Protein AF-U5CVF2-F1 (afdb_monomer_lite)

Sequence (193 aa):
MELLQQETASLFTKIEERRNYFNKVLKDLSTALRERQDSYNSQEHGKELKSVVEKNTEKRGRLEGNCDEIQLPKEKLEEAEANKKCQVLMTKIELAKAELQELTEQKSKLASQNSESKQTLEQLQRKLDAFPPELKAMDISALEEEHKALISDKAGEISYLQSLQERIEQLKGISQSVKCACGEEYKVEIVQK

Structure (mmCIF, N/CA/C/O backbone):
data_AF-U5CVF2-F1
#
_entry.id   AF-U5CVF2-F1
#
loop_
_atom_site.group_PDB
_atom_site.id
_atom_site.type_symbol
_atom_site.label_atom_id
_atom_si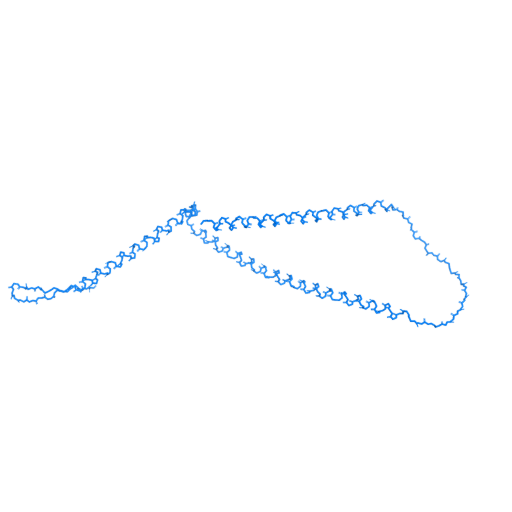te.label_alt_id
_atom_site.label_comp_id
_atom_site.label_asym_id
_atom_site.label_entity_id
_atom_site.label_seq_id
_atom_site.pdbx_PDB_ins_code
_atom_site.Cartn_x
_atom_site.Cartn_y
_atom_site.Cartn_z
_atom_site.occupancy
_atom_site.B_iso_or_equiv
_atom_site.auth_seq_id
_atom_site.auth_comp_id
_atom_site.auth_asym_id
_atom_site.auth_atom_id
_atom_site.pdbx_PDB_model_num
ATOM 1 N N . MET A 1 1 ? -7.065 22.829 1.881 1.00 61.28 1 MET A N 1
ATOM 2 C CA . MET A 1 1 ? -7.598 22.392 0.570 1.00 61.28 1 MET A CA 1
ATOM 3 C C . MET A 1 1 ? -6.852 23.029 -0.602 1.00 61.28 1 MET A C 1
ATOM 5 O O . MET A 1 1 ? -6.573 22.315 -1.553 1.00 61.28 1 MET A O 1
ATOM 9 N N . GLU A 1 2 ? -6.450 24.304 -0.528 1.00 78.88 2 GLU A N 1
ATOM 10 C CA . GLU A 1 2 ? -5.744 25.001 -1.627 1.00 78.88 2 GLU A CA 1
ATOM 11 C C . GLU A 1 2 ? -4.373 24.404 -2.001 1.00 78.88 2 GLU A C 1
ATOM 13 O O . GLU A 1 2 ? -4.084 24.251 -3.183 1.00 78.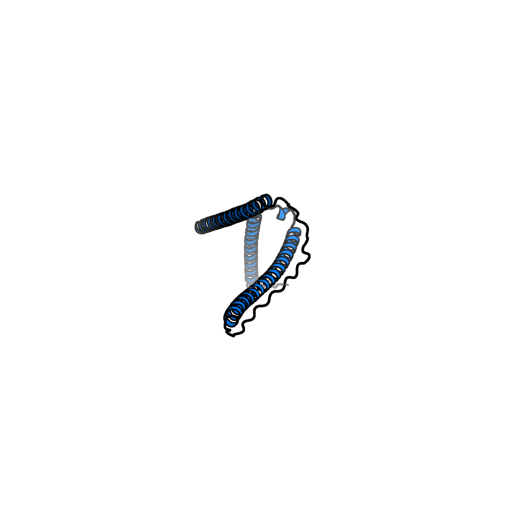88 2 GLU A O 1
ATOM 18 N N . LEU A 1 3 ? -3.554 23.985 -1.025 1.00 76.75 3 LEU A N 1
ATOM 19 C CA . LEU A 1 3 ? -2.227 23.403 -1.303 1.00 76.75 3 LEU A CA 1
ATOM 20 C C . LEU A 1 3 ? -2.301 22.103 -2.121 1.00 76.75 3 LEU A C 1
ATOM 22 O O . LEU A 1 3 ? -1.548 21.927 -3.072 1.00 76.75 3 LEU A O 1
ATOM 26 N N . LEU A 1 4 ? -3.262 21.227 -1.812 1.00 80.12 4 LEU A N 1
ATOM 27 C CA . LEU A 1 4 ? -3.466 19.975 -2.550 1.00 80.12 4 LEU A CA 1
ATOM 28 C C . LEU A 1 4 ? -3.932 20.231 -3.991 1.00 80.12 4 LEU A C 1
ATOM 30 O O . LEU A 1 4 ? -3.505 19.544 -4.918 1.00 80.12 4 LEU A O 1
ATOM 34 N N . GLN A 1 5 ? -4.779 21.243 -4.202 1.00 83.25 5 GLN A N 1
ATOM 35 C CA . GLN A 1 5 ? -5.213 21.644 -5.544 1.00 83.25 5 GLN A CA 1
ATOM 36 C C . GLN A 1 5 ? -4.054 22.239 -6.357 1.00 83.25 5 GLN A C 1
ATOM 38 O O . GLN A 1 5 ? -3.909 21.921 -7.539 1.00 83.25 5 GLN A O 1
ATOM 43 N N . GLN A 1 6 ? -3.191 23.034 -5.720 1.00 87.94 6 GLN A N 1
ATOM 44 C CA . GLN A 1 6 ? -1.999 23.601 -6.351 1.00 87.94 6 GLN A CA 1
ATOM 45 C C . GLN A 1 6 ? -0.976 22.521 -6.739 1.00 87.94 6 GLN A C 1
ATOM 47 O O . GLN A 1 6 ? -0.440 22.550 -7.850 1.00 87.94 6 GLN A O 1
ATOM 52 N N . GLU A 1 7 ? -0.724 21.547 -5.864 1.00 86.38 7 GLU A N 1
ATOM 53 C CA . GLU A 1 7 ? 0.168 20.419 -6.160 1.00 86.38 7 GLU A CA 1
ATOM 54 C C . GLU A 1 7 ? -0.382 19.538 -7.285 1.00 86.38 7 GLU A C 1
ATOM 56 O O . GLU A 1 7 ? 0.365 19.156 -8.187 1.00 86.38 7 GLU A O 1
ATOM 61 N N . THR A 1 8 ? -1.695 19.290 -7.296 1.00 89.50 8 THR A N 1
ATOM 62 C CA . THR A 1 8 ? -2.358 18.528 -8.365 1.00 89.50 8 THR A CA 1
ATOM 63 C C . THR A 1 8 ? -2.216 19.232 -9.715 1.00 89.50 8 THR A C 1
ATOM 65 O O . THR A 1 8 ? -1.815 18.605 -10.696 1.00 89.50 8 THR A O 1
ATOM 68 N N . ALA A 1 9 ? -2.469 20.544 -9.771 1.00 91.50 9 ALA A N 1
ATOM 69 C CA . ALA A 1 9 ? -2.309 21.331 -10.994 1.00 91.50 9 ALA A CA 1
ATOM 70 C C . ALA A 1 9 ? -0.848 21.351 -11.486 1.00 91.50 9 ALA A C 1
ATOM 72 O O . ALA A 1 9 ? -0.593 21.180 -12.676 1.00 91.50 9 ALA A O 1
ATOM 73 N N . SER A 1 10 ? 0.114 21.486 -10.567 1.00 92.50 10 SER A N 1
ATOM 74 C CA . SER A 1 10 ? 1.556 21.453 -10.862 1.00 92.50 10 SER A CA 1
ATOM 75 C C . SER A 1 10 ? 2.033 20.090 -11.380 1.00 92.50 10 SER A C 1
ATOM 77 O O . SER A 1 10 ? 2.901 20.004 -12.252 1.00 92.50 10 SER A O 1
ATOM 79 N N . LEU A 1 11 ? 1.469 18.995 -10.868 1.00 93.81 11 LEU A N 1
ATOM 80 C CA . LEU A 1 11 ? 1.765 17.654 -11.370 1.00 93.81 11 LEU A CA 1
ATOM 81 C C . LEU A 1 11 ? 1.158 17.423 -12.756 1.00 93.81 11 LEU A C 1
ATOM 83 O O . LEU A 1 11 ? 1.823 16.840 -13.615 1.00 93.81 11 LEU A O 1
ATOM 87 N N . PHE A 1 12 ? -0.061 17.909 -12.998 1.00 94.50 12 PHE A N 1
ATOM 88 C CA . PHE A 1 12 ? -0.711 17.806 -14.305 1.00 94.50 12 PHE A CA 1
ATOM 89 C C . PHE A 1 12 ? 0.098 18.494 -15.408 1.00 94.50 12 PHE A C 1
ATOM 91 O O . PHE A 1 12 ? 0.365 17.871 -16.437 1.00 94.50 12 PHE A O 1
ATOM 98 N N . THR A 1 13 ? 0.566 19.723 -15.174 1.00 94.38 13 THR A N 1
ATOM 99 C CA . THR A 1 13 ? 1.386 20.449 -16.157 1.00 94.38 13 THR A CA 1
ATOM 100 C C . THR A 1 13 ? 2.694 19.720 -16.460 1.00 94.38 13 THR A C 1
ATOM 102 O O . THR A 1 13 ? 3.026 19.521 -17.627 1.00 94.38 13 THR A O 1
ATOM 105 N N . LYS A 1 14 ? 3.393 19.204 -15.438 1.00 95.12 14 LYS A N 1
ATOM 106 C CA . LYS A 1 14 ? 4.624 18.411 -15.627 1.00 95.12 14 LYS A CA 1
ATOM 107 C C . LYS A 1 14 ? 4.395 17.131 -16.433 1.00 95.12 14 LYS A C 1
ATOM 109 O O . LYS A 1 14 ? 5.241 16.742 -17.241 1.00 95.12 14 LYS A O 1
ATOM 114 N N . ILE A 1 15 ? 3.270 16.448 -16.214 1.00 93.62 15 ILE A N 1
ATOM 115 C CA . ILE A 1 15 ? 2.913 15.242 -16.976 1.00 93.62 15 ILE A CA 1
ATOM 116 C C . ILE A 1 15 ? 2.644 15.599 -18.442 1.00 93.62 15 ILE A C 1
ATOM 118 O O . ILE A 1 15 ? 3.077 14.875 -19.343 1.00 93.62 15 ILE A O 1
ATOM 122 N N . GLU A 1 16 ? 1.963 16.714 -18.689 1.00 96.06 16 GLU A N 1
ATOM 123 C CA . GLU A 1 16 ? 1.632 17.181 -20.034 1.00 96.06 16 GLU A CA 1
ATOM 124 C C . GLU A 1 16 ? 2.872 17.638 -20.817 1.00 96.06 16 GLU A C 1
ATOM 126 O O . GLU A 1 16 ? 3.074 17.214 -21.957 1.00 96.06 16 GLU A O 1
ATOM 131 N N . GLU A 1 17 ? 3.781 18.379 -20.182 1.00 94.62 17 GLU A N 1
ATOM 132 C CA . GLU A 1 17 ? 5.091 18.733 -20.747 1.00 94.62 17 GLU A CA 1
ATOM 133 C C . GLU A 1 17 ? 5.897 17.488 -21.134 1.00 94.62 17 GLU A C 1
ATOM 135 O O . GLU A 1 17 ? 6.447 17.402 -22.237 1.00 94.62 17 GLU A O 1
ATOM 140 N N . ARG A 1 18 ? 5.917 16.477 -20.258 1.00 95.75 18 ARG A N 1
ATOM 141 C CA . ARG A 1 18 ? 6.639 15.226 -20.508 1.00 95.75 18 ARG A CA 1
ATOM 142 C C . ARG A 1 18 ? 6.024 14.430 -21.662 1.00 95.75 18 ARG A C 1
ATOM 144 O O . ARG A 1 18 ? 6.761 13.883 -22.484 1.00 95.75 18 ARG A O 1
ATOM 151 N N . ARG A 1 19 ? 4.690 14.395 -21.775 1.00 96.25 19 ARG A N 1
ATOM 152 C CA . ARG A 1 19 ? 3.991 13.802 -22.932 1.00 96.25 19 ARG A CA 1
ATOM 153 C C . ARG A 1 19 ? 4.336 14.531 -24.228 1.00 96.25 19 ARG A C 1
ATOM 155 O O . ARG A 1 19 ? 4.631 13.879 -25.228 1.00 96.25 19 ARG A O 1
ATOM 162 N N . ASN A 1 20 ? 4.356 15.860 -24.204 1.00 96.50 20 ASN A N 1
ATOM 163 C CA . ASN A 1 20 ? 4.707 16.671 -25.369 1.00 96.50 20 ASN A CA 1
ATOM 164 C C . ASN A 1 20 ? 6.156 16.438 -25.813 1.00 96.50 20 ASN A C 1
ATOM 166 O O . ASN A 1 20 ? 6.410 16.285 -27.009 1.00 96.50 20 ASN A O 1
ATOM 170 N N . TYR A 1 21 ? 7.086 16.321 -24.863 1.00 97.31 21 TYR A N 1
ATOM 171 C CA . TYR A 1 21 ? 8.475 15.962 -25.144 1.00 97.31 21 TYR A CA 1
ATOM 172 C C . TYR A 1 21 ? 8.588 14.597 -25.836 1.00 97.31 21 TYR A C 1
ATOM 174 O O . TYR A 1 21 ? 9.187 14.503 -26.907 1.00 97.31 21 TYR A O 1
ATOM 182 N N . PHE A 1 22 ? 7.965 13.548 -25.289 1.00 94.69 22 PHE A N 1
ATOM 183 C CA . PHE A 1 22 ? 8.023 12.215 -25.900 1.00 94.69 22 PHE A CA 1
ATOM 184 C C . PHE A 1 22 ? 7.354 12.164 -27.276 1.00 94.69 22 PHE A C 1
ATOM 186 O O . PHE A 1 22 ? 7.886 11.534 -28.188 1.00 94.69 22 PHE A O 1
ATOM 193 N N . ASN A 1 23 ? 6.237 12.871 -27.459 1.00 96.12 23 ASN A N 1
ATOM 194 C CA . ASN A 1 23 ? 5.587 12.992 -28.763 1.00 96.12 23 ASN A CA 1
ATOM 195 C C . ASN A 1 23 ? 6.487 13.679 -29.796 1.00 96.12 23 ASN A C 1
ATOM 197 O O . ASN A 1 23 ? 6.499 13.273 -30.959 1.00 96.12 23 ASN A O 1
ATOM 201 N N . LYS A 1 24 ? 7.250 14.700 -29.389 1.00 97.25 24 LYS A N 1
ATOM 202 C CA . LYS A 1 24 ? 8.237 15.345 -30.260 1.00 97.25 24 LYS A CA 1
ATOM 203 C C . LYS A 1 24 ? 9.350 14.369 -30.644 1.00 97.25 24 LYS A C 1
ATOM 205 O O . LYS A 1 24 ? 9.594 14.186 -31.829 1.00 97.25 24 LYS A O 1
ATOM 210 N N . VAL A 1 25 ? 9.939 13.678 -29.667 1.00 96.56 25 VAL A N 1
ATOM 211 C CA . VAL A 1 25 ? 10.993 12.676 -29.912 1.00 96.56 25 VAL A CA 1
ATOM 212 C C . VAL A 1 25 ? 10.511 11.570 -30.856 1.00 96.56 25 VAL A C 1
ATOM 214 O O . VAL A 1 25 ? 11.231 11.186 -31.773 1.00 96.56 25 VAL A O 1
ATOM 217 N N . LEU A 1 26 ? 9.276 11.087 -30.685 1.00 96.75 26 LEU A N 1
ATOM 218 C CA . LEU A 1 26 ? 8.674 10.097 -31.582 1.00 96.75 26 LEU A CA 1
ATOM 219 C C . LEU A 1 26 ? 8.530 10.613 -33.016 1.00 96.75 26 LEU A C 1
ATOM 221 O O . LEU A 1 26 ? 8.815 9.872 -33.960 1.00 96.75 26 LEU A O 1
ATOM 225 N N . LYS A 1 27 ? 8.094 11.867 -33.189 1.00 96.12 27 LYS A N 1
ATOM 226 C CA . LYS A 1 27 ? 7.993 12.495 -34.513 1.00 96.12 27 LYS A CA 1
ATOM 227 C C . LYS A 1 27 ? 9.368 12.632 -35.163 1.00 96.12 27 LYS A C 1
ATOM 229 O O . LYS A 1 27 ? 9.514 12.182 -36.294 1.00 96.12 27 LYS A O 1
ATOM 234 N N . ASP A 1 28 ? 10.355 13.149 -34.433 1.00 95.81 28 ASP A N 1
ATOM 235 C CA . ASP A 1 28 ? 11.721 13.365 -34.929 1.00 95.81 28 ASP A CA 1
ATOM 236 C C . ASP A 1 28 ? 12.397 12.036 -35.323 1.00 95.81 28 ASP A C 1
ATOM 238 O O . ASP A 1 28 ? 13.052 11.930 -36.361 1.00 95.81 28 ASP A O 1
ATOM 242 N N . LEU A 1 29 ? 12.190 10.977 -34.533 1.00 96.19 29 LEU A N 1
ATOM 243 C CA . LEU A 1 29 ? 12.691 9.640 -34.860 1.00 96.19 29 LEU A CA 1
ATOM 244 C C . LEU A 1 29 ? 12.005 9.073 -36.111 1.00 96.19 29 LEU A C 1
ATOM 246 O O . LEU A 1 29 ? 12.656 8.478 -36.969 1.00 96.19 29 LEU A O 1
ATOM 250 N N . SER A 1 30 ? 10.691 9.272 -36.228 1.00 95.00 30 SER A N 1
ATOM 251 C CA . SER A 1 30 ? 9.913 8.798 -37.376 1.00 95.00 30 SER A CA 1
ATOM 252 C C . SER A 1 30 ? 10.314 9.504 -38.673 1.00 95.00 30 SER A C 1
ATOM 254 O O . SER A 1 30 ? 10.371 8.858 -39.721 1.00 95.00 30 SER A O 1
ATOM 256 N N . THR A 1 31 ? 10.614 10.806 -38.624 1.00 94.88 31 THR A N 1
ATOM 257 C CA . THR A 1 31 ? 11.116 11.551 -39.789 1.00 94.88 31 THR A CA 1
ATOM 258 C C . THR A 1 31 ? 12.520 11.098 -40.170 1.00 94.88 31 THR A C 1
ATOM 260 O O . THR A 1 31 ? 12.741 10.781 -41.335 1.00 94.88 31 THR A O 1
ATOM 263 N N . ALA A 1 32 ? 13.427 10.941 -39.199 1.00 95.00 32 ALA A N 1
ATOM 264 C CA . ALA A 1 32 ? 14.788 10.463 -39.459 1.00 95.00 32 ALA A CA 1
ATOM 265 C C . ALA A 1 32 ? 14.811 9.053 -40.083 1.00 95.00 32 ALA A C 1
ATOM 267 O O . ALA A 1 32 ? 15.608 8.768 -40.979 1.00 95.00 32 ALA A O 1
ATOM 268 N N . LEU A 1 33 ? 13.915 8.161 -39.645 1.00 92.81 33 LEU A N 1
ATOM 269 C CA . LEU A 1 33 ? 13.774 6.829 -40.239 1.00 92.81 33 LEU A CA 1
ATOM 270 C C . LEU A 1 33 ? 13.249 6.888 -41.676 1.00 92.81 33 LEU A C 1
ATOM 272 O O . LEU A 1 33 ? 13.753 6.160 -42.530 1.00 92.81 33 LEU A O 1
ATOM 276 N N . ARG A 1 34 ? 12.280 7.767 -41.953 1.00 93.56 34 ARG A N 1
ATOM 277 C CA . ARG A 1 34 ? 11.744 7.963 -43.305 1.00 93.56 34 ARG A CA 1
ATOM 278 C C . ARG A 1 34 ? 12.807 8.499 -44.260 1.00 93.56 34 ARG A C 1
ATOM 280 O O . ARG A 1 34 ? 13.002 7.920 -45.318 1.00 93.56 34 ARG A O 1
ATOM 287 N N . GLU A 1 35 ? 13.568 9.511 -43.850 1.00 91.62 35 GLU A N 1
ATOM 288 C CA . GLU A 1 35 ? 14.678 10.063 -44.642 1.00 91.62 35 GLU A CA 1
ATOM 289 C C . GLU A 1 35 ? 15.758 9.010 -44.941 1.00 91.62 35 GLU A C 1
ATOM 291 O O . GLU A 1 35 ? 16.304 8.939 -46.048 1.00 91.62 35 GLU A O 1
ATOM 296 N N . ARG A 1 36 ? 16.047 8.131 -43.973 1.00 87.25 36 ARG A N 1
ATOM 297 C CA . ARG A 1 36 ? 16.972 7.009 -44.177 1.00 87.25 36 ARG A CA 1
ATOM 298 C C . ARG A 1 36 ? 16.425 5.975 -45.166 1.00 87.25 36 ARG A C 1
ATOM 300 O O .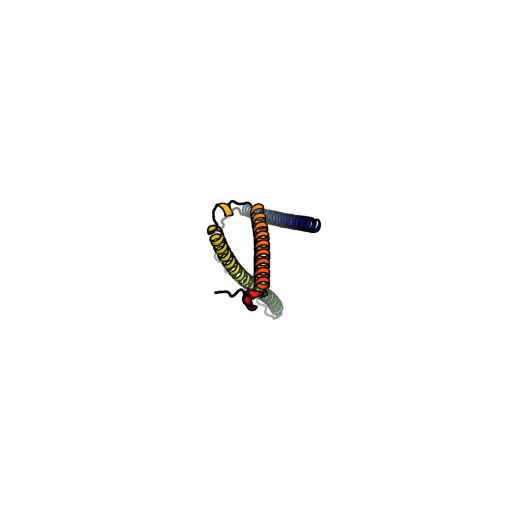 ARG A 1 36 ? 17.190 5.404 -45.937 1.00 87.25 36 ARG A O 1
ATOM 307 N N . GLN A 1 37 ? 15.118 5.734 -45.152 1.00 89.12 37 GLN A N 1
ATOM 308 C CA . GLN A 1 37 ? 14.469 4.822 -46.089 1.00 89.12 37 GLN A CA 1
ATOM 309 C C . GLN A 1 37 ? 14.410 5.416 -47.505 1.00 89.12 37 GLN A C 1
ATOM 311 O O . GLN A 1 37 ? 14.721 4.723 -48.471 1.00 89.12 37 GLN A O 1
ATOM 316 N N . ASP A 1 38 ? 14.104 6.705 -47.630 1.00 86.56 38 ASP A N 1
ATOM 317 C CA . ASP A 1 38 ? 14.038 7.407 -48.914 1.00 86.56 38 ASP A CA 1
ATOM 318 C C . ASP A 1 38 ? 15.422 7.535 -49.569 1.00 86.56 38 ASP A C 1
ATOM 320 O O . ASP A 1 38 ? 15.558 7.353 -50.783 1.00 86.56 38 ASP A O 1
ATOM 324 N N . SER A 1 39 ? 16.475 7.768 -48.775 1.00 82.25 39 SER A N 1
ATOM 325 C CA . SER A 1 39 ? 17.860 7.755 -49.271 1.00 82.25 39 SER A CA 1
ATOM 326 C C . SER A 1 39 ? 18.305 6.367 -49.745 1.00 82.25 39 SER A C 1
ATOM 328 O O . SER A 1 39 ? 18.957 6.268 -50.784 1.00 82.25 39 SER A O 1
ATOM 330 N N . TYR A 1 40 ? 17.900 5.294 -49.057 1.00 79.44 40 TYR A N 1
ATOM 331 C CA . TYR A 1 40 ? 18.162 3.919 -49.494 1.00 79.44 40 TYR A CA 1
ATOM 332 C C . TYR A 1 40 ? 17.431 3.579 -50.805 1.00 79.44 40 TYR A C 1
ATOM 334 O O . TYR A 1 40 ? 18.045 3.090 -51.752 1.00 79.44 40 TYR A O 1
ATOM 342 N N . ASN A 1 41 ? 16.146 3.926 -50.910 1.00 79.75 41 ASN A N 1
ATOM 3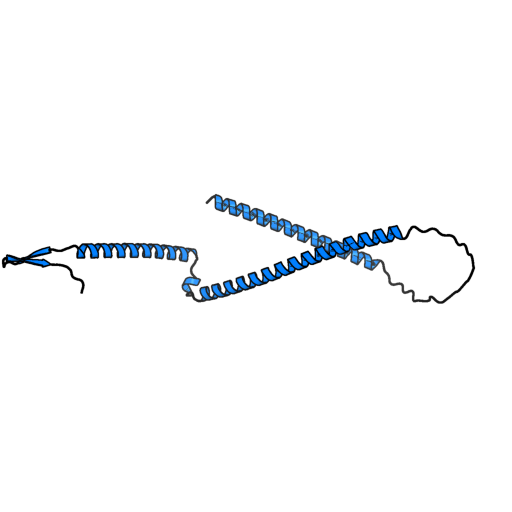43 C CA . ASN A 1 41 ? 15.348 3.697 -52.119 1.00 79.75 41 ASN A CA 1
ATOM 344 C C . ASN A 1 41 ? 15.866 4.502 -53.326 1.00 79.75 41 ASN A C 1
ATOM 346 O O . ASN A 1 41 ? 15.845 4.024 -54.459 1.00 79.75 41 ASN A O 1
ATOM 350 N N . SER A 1 42 ? 16.393 5.708 -53.091 1.00 74.56 42 SER A N 1
ATOM 351 C CA . SER A 1 42 ? 17.015 6.532 -54.137 1.00 74.56 42 SER A CA 1
ATOM 352 C C . SER A 1 42 ? 18.349 5.954 -54.636 1.00 74.56 42 SER A C 1
ATOM 354 O O . SER A 1 42 ? 18.753 6.219 -55.767 1.00 74.56 42 SER A O 1
ATOM 356 N N . GLN A 1 43 ? 19.030 5.142 -53.819 1.00 60.84 43 GLN A N 1
ATOM 357 C CA . GLN A 1 43 ? 20.293 4.483 -54.165 1.00 60.84 43 GLN A CA 1
ATOM 358 C C . GLN A 1 43 ? 20.089 3.211 -55.015 1.00 60.84 43 GLN A C 1
ATOM 360 O O . GLN A 1 43 ? 20.947 2.885 -55.840 1.00 60.84 43 GLN A O 1
ATOM 365 N N . GLU A 1 44 ? 18.949 2.528 -54.872 1.00 53.28 44 GLU A N 1
ATOM 366 C CA . GLU A 1 44 ? 18.586 1.323 -55.642 1.00 53.28 44 GLU A CA 1
ATOM 367 C C . GLU A 1 44 ? 18.224 1.632 -57.111 1.00 53.28 44 GLU A C 1
ATOM 369 O O . GLU A 1 44 ? 18.463 0.808 -57.991 1.00 53.28 44 GLU A O 1
ATOM 374 N N . HIS A 1 45 ? 17.756 2.845 -57.433 1.00 46.25 45 HIS A N 1
ATOM 375 C CA . HIS A 1 45 ? 17.464 3.247 -58.821 1.00 46.25 45 HIS A CA 1
ATOM 376 C C . HIS A 1 45 ? 18.696 3.681 -59.644 1.00 46.25 45 HIS A C 1
ATOM 378 O O . HIS A 1 45 ? 18.567 3.978 -60.830 1.00 46.25 45 HIS A O 1
ATOM 384 N N . GLY A 1 46 ? 19.898 3.692 -59.052 1.00 50.12 46 GLY A N 1
ATOM 385 C CA . GLY A 1 46 ? 21.148 4.070 -59.727 1.00 50.12 46 GLY A CA 1
ATOM 386 C C . GLY A 1 46 ? 22.025 2.907 -60.204 1.00 50.12 46 GLY A C 1
ATOM 387 O O . GLY A 1 46 ? 23.083 3.148 -60.785 1.00 50.12 46 GLY A O 1
ATOM 388 N N . LYS A 1 47 ? 21.643 1.649 -59.952 1.00 49.66 47 LYS A N 1
ATOM 389 C CA . LYS A 1 47 ? 22.434 0.475 -60.357 1.00 49.66 47 LYS A CA 1
ATOM 390 C C . LYS A 1 47 ? 21.603 -0.482 -61.192 1.00 49.66 47 LYS A C 1
ATOM 392 O O . LYS A 1 47 ? 21.241 -1.573 -60.767 1.00 49.66 47 LYS A O 1
ATOM 397 N N . GLU A 1 48 ? 21.364 -0.065 -62.428 1.00 39.41 48 GLU A N 1
ATOM 398 C CA . GLU A 1 48 ? 21.029 -0.998 -63.490 1.00 39.41 48 GLU A CA 1
ATOM 399 C C . GLU A 1 48 ? 22.209 -1.963 -63.695 1.00 39.41 48 GLU A C 1
ATOM 401 O O . GLU A 1 48 ? 23.367 -1.582 -63.894 1.00 39.41 48 GLU A O 1
ATOM 406 N N . LEU A 1 49 ? 21.888 -3.241 -63.553 1.00 44.91 49 LEU A N 1
ATOM 407 C CA . LEU A 1 49 ? 22.773 -4.390 -63.525 1.00 44.91 49 LEU A CA 1
ATOM 408 C C . LEU A 1 49 ? 23.421 -4.610 -64.909 1.00 44.91 49 LEU A C 1
ATOM 410 O O . LEU A 1 49 ? 22.907 -5.368 -65.729 1.00 44.91 49 LEU A O 1
ATOM 414 N N . LYS A 1 50 ? 24.572 -3.987 -65.194 1.00 35.00 50 LYS A N 1
ATOM 415 C CA . LYS A 1 50 ? 25.445 -4.418 -66.303 1.00 35.00 50 LYS A CA 1
ATOM 416 C C . LYS A 1 50 ? 26.576 -5.299 -65.787 1.00 35.00 50 LYS A C 1
ATOM 418 O O . LYS A 1 50 ? 27.629 -4.837 -65.364 1.00 35.00 50 LYS A O 1
ATOM 423 N N . SER A 1 51 ? 26.304 -6.597 -65.865 1.00 37.38 51 SER A N 1
ATOM 424 C CA . SER A 1 51 ? 27.282 -7.678 -65.961 1.00 37.38 51 SER A CA 1
ATOM 425 C C . SER A 1 51 ? 28.400 -7.318 -66.953 1.00 37.38 51 SER A C 1
ATOM 427 O O . SER A 1 51 ? 28.152 -7.160 -68.148 1.00 37.38 51 SER A O 1
ATOM 429 N N . VAL A 1 52 ? 29.635 -7.210 -66.459 1.00 34.81 52 VAL A N 1
ATOM 430 C CA . VAL A 1 52 ? 30.843 -7.457 -67.255 1.00 34.81 52 VAL A CA 1
ATOM 431 C C . VAL A 1 52 ? 31.664 -8.478 -66.488 1.00 34.81 52 VAL A C 1
ATOM 433 O O . VAL A 1 52 ? 32.383 -8.175 -65.539 1.00 34.81 52 VAL A O 1
ATOM 436 N N . VAL A 1 53 ? 31.450 -9.718 -66.909 1.00 33.31 53 VAL A N 1
ATOM 437 C CA . VAL A 1 53 ? 32.239 -10.900 -66.597 1.00 33.31 53 VAL A CA 1
ATOM 438 C C . VAL A 1 53 ? 33.710 -10.647 -66.931 1.00 33.31 53 VAL A C 1
ATOM 440 O O . VAL A 1 53 ? 34.050 -10.184 -68.018 1.00 33.31 53 VAL A O 1
ATOM 443 N N . GLU A 1 54 ? 34.542 -10.970 -65.945 1.00 37.78 54 GLU A N 1
ATOM 444 C CA . GLU A 1 54 ? 35.934 -11.415 -66.007 1.00 37.78 54 GLU A CA 1
ATOM 445 C C . GLU A 1 54 ? 36.555 -11.587 -67.401 1.00 37.78 54 GLU A C 1
ATOM 447 O O . GLU A 1 54 ? 36.064 -12.358 -68.227 1.00 37.78 54 GLU A O 1
ATOM 452 N N . LYS A 1 55 ? 37.731 -10.969 -67.588 1.00 32.97 55 LYS A N 1
ATOM 453 C CA . LYS A 1 55 ? 38.885 -11.534 -68.314 1.00 32.97 55 LYS A CA 1
ATOM 454 C C . LYS A 1 55 ? 40.120 -10.649 -68.102 1.00 32.97 55 LYS A C 1
ATOM 456 O O . LYS A 1 55 ? 40.420 -9.776 -68.907 1.00 32.97 55 LYS A O 1
ATOM 461 N N . ASN A 1 56 ? 40.851 -10.904 -67.017 1.00 30.66 56 ASN A N 1
ATOM 462 C CA . ASN A 1 56 ? 42.245 -10.481 -66.884 1.00 30.66 56 ASN A CA 1
ATOM 463 C C . ASN A 1 56 ? 43.140 -11.686 -67.172 1.00 30.66 56 ASN A C 1
ATOM 465 O O . ASN A 1 56 ? 43.363 -12.523 -66.302 1.00 30.66 56 ASN A O 1
ATOM 469 N N . THR A 1 57 ? 43.673 -11.754 -68.389 1.00 32.84 57 THR A N 1
ATOM 470 C CA . THR A 1 57 ? 44.842 -12.579 -68.706 1.00 32.84 57 THR A CA 1
ATOM 471 C C . THR A 1 57 ? 45.846 -11.736 -69.478 1.00 32.84 57 THR A C 1
ATOM 473 O O . THR A 1 57 ? 45.584 -11.325 -70.604 1.00 32.84 57 THR A O 1
ATOM 476 N N . GLU A 1 58 ? 46.979 -11.512 -68.812 1.00 38.97 58 GLU A N 1
ATOM 477 C CA . GLU A 1 58 ? 48.335 -11.416 -69.354 1.00 38.97 58 GLU A CA 1
ATOM 478 C C . GLU A 1 58 ? 48.619 -10.415 -70.483 1.00 38.97 58 GLU A C 1
ATOM 480 O O . GLU A 1 58 ? 48.248 -10.611 -71.637 1.00 38.97 58 GLU A O 1
ATOM 485 N N . LYS A 1 59 ? 49.495 -9.445 -70.183 1.00 35.84 59 LYS A N 1
ATOM 486 C CA . LYS A 1 59 ? 50.657 -9.165 -71.041 1.00 35.84 59 LYS A CA 1
ATOM 487 C C . LYS A 1 59 ? 51.781 -8.479 -70.266 1.00 35.84 59 LYS A C 1
ATOM 489 O O . LYS A 1 59 ? 51.718 -7.317 -69.886 1.00 35.84 59 LYS A O 1
ATOM 494 N N . ARG A 1 60 ? 52.824 -9.280 -70.056 1.00 33.91 60 ARG A N 1
ATOM 495 C CA . ARG A 1 60 ? 54.185 -8.934 -69.648 1.00 33.91 60 ARG A CA 1
ATOM 496 C C . ARG A 1 60 ? 54.836 -8.066 -70.733 1.00 33.91 60 ARG A C 1
ATOM 498 O O . ARG A 1 60 ? 54.898 -8.487 -71.884 1.00 33.91 60 ARG A O 1
ATOM 505 N N . GLY A 1 61 ? 55.371 -6.910 -70.351 1.00 32.50 61 GLY A N 1
ATOM 506 C CA . GLY A 1 61 ? 56.190 -6.043 -71.200 1.00 32.50 61 GLY A CA 1
ATOM 507 C C . GLY A 1 61 ? 57.197 -5.283 -70.343 1.00 32.50 61 GLY A C 1
ATOM 508 O O . GLY A 1 61 ? 56.837 -4.359 -69.629 1.00 32.50 61 GLY A O 1
ATOM 509 N N . ARG A 1 62 ? 58.440 -5.759 -70.374 1.00 34.03 62 ARG A N 1
ATOM 510 C CA . ARG A 1 62 ? 59.638 -5.276 -69.677 1.00 34.03 62 ARG A CA 1
ATOM 511 C C . ARG A 1 62 ? 60.132 -3.980 -70.334 1.00 34.03 62 ARG A C 1
ATOM 513 O O . ARG A 1 62 ? 60.227 -3.983 -71.553 1.00 34.03 62 ARG A O 1
ATOM 520 N N . LEU A 1 63 ? 60.524 -2.965 -69.561 1.00 34.03 63 LEU A N 1
ATOM 521 C CA . LEU A 1 63 ? 61.558 -1.984 -69.929 1.00 34.03 63 LEU A CA 1
ATOM 522 C C . LEU A 1 63 ? 62.192 -1.420 -68.644 1.00 34.03 63 LEU A C 1
ATOM 524 O O . LEU A 1 63 ? 61.493 -0.998 -67.728 1.00 34.03 63 LEU A O 1
ATOM 528 N N . GLU A 1 64 ? 63.518 -1.528 -68.585 1.00 36.41 64 GLU A N 1
ATOM 529 C CA . GLU A 1 64 ? 64.420 -1.117 -67.504 1.00 36.41 64 GLU A CA 1
ATOM 530 C C . GLU A 1 64 ? 64.545 0.406 -67.379 1.00 36.41 64 GLU A C 1
ATOM 532 O O . GLU A 1 64 ? 64.472 1.130 -68.371 1.00 36.41 64 GLU A O 1
ATOM 537 N N . GLY A 1 65 ? 64.826 0.868 -66.159 1.00 29.22 65 GLY A N 1
ATOM 538 C CA . GLY A 1 65 ? 65.237 2.238 -65.860 1.00 29.22 65 GLY A CA 1
ATOM 539 C C . GLY A 1 65 ? 65.506 2.412 -64.366 1.00 29.22 65 GLY A C 1
ATOM 540 O O . GLY A 1 65 ? 64.600 2.758 -63.616 1.00 29.22 65 GLY A O 1
ATOM 541 N N . ASN A 1 66 ? 66.738 2.124 -63.940 1.00 34.75 66 ASN A N 1
ATOM 542 C CA . ASN A 1 66 ? 67.242 2.368 -62.585 1.00 34.75 66 ASN A CA 1
ATOM 543 C C . ASN A 1 66 ? 67.355 3.870 -62.281 1.00 34.75 66 ASN A C 1
ATOM 545 O O . ASN A 1 66 ? 67.763 4.629 -63.156 1.00 34.75 66 ASN A O 1
ATOM 549 N N . CYS A 1 67 ? 67.136 4.245 -61.017 1.00 28.25 67 CYS A N 1
ATOM 550 C CA . CYS A 1 67 ? 67.954 5.228 -60.296 1.00 28.25 67 CYS A CA 1
ATOM 551 C C . CYS A 1 67 ? 67.722 5.076 -58.782 1.00 28.25 67 CYS A C 1
ATOM 553 O O . CYS A 1 67 ? 66.623 5.321 -58.286 1.00 28.25 67 CYS A O 1
ATOM 555 N N . ASP A 1 68 ? 68.769 4.654 -58.073 1.00 37.59 68 ASP A N 1
ATOM 556 C CA . ASP A 1 68 ? 68.912 4.762 -56.619 1.00 37.59 68 ASP A CA 1
ATOM 557 C C . ASP A 1 68 ? 69.023 6.244 -56.206 1.00 37.59 68 ASP A C 1
ATOM 559 O O . ASP A 1 68 ? 69.672 6.994 -56.927 1.00 37.59 68 ASP A O 1
ATOM 563 N N . GLU A 1 69 ? 68.399 6.662 -55.089 1.00 34.91 69 GLU A N 1
ATOM 564 C CA . GLU A 1 69 ? 69.034 7.331 -53.922 1.00 34.91 69 GLU A CA 1
ATOM 565 C C . GLU A 1 69 ? 67.982 7.867 -52.907 1.00 34.91 69 GLU A C 1
ATOM 567 O O . GLU A 1 69 ? 67.236 8.809 -53.154 1.00 34.91 69 GLU A O 1
ATOM 572 N N . ILE A 1 70 ? 67.924 7.191 -51.755 1.00 47.62 70 ILE A N 1
ATOM 573 C CA . ILE A 1 70 ? 67.597 7.599 -50.371 1.00 47.62 70 ILE A CA 1
ATOM 574 C C . ILE A 1 70 ? 66.912 8.967 -50.127 1.00 47.62 70 ILE A C 1
ATOM 576 O O . ILE A 1 70 ? 67.543 10.011 -50.261 1.00 47.62 70 ILE A O 1
ATOM 580 N N . GLN A 1 71 ? 65.715 8.937 -49.509 1.00 37.72 71 GLN A N 1
ATOM 581 C CA . GLN A 1 71 ? 65.362 9.755 -48.324 1.00 37.72 71 GLN A CA 1
ATOM 582 C C . GLN A 1 71 ? 63.995 9.351 -47.724 1.00 37.72 71 GLN A C 1
ATOM 584 O O . GLN A 1 71 ? 62.935 9.733 -48.215 1.00 37.72 71 GLN A O 1
ATOM 589 N N . LEU A 1 72 ? 64.015 8.615 -46.604 1.00 49.00 72 LEU A N 1
ATOM 590 C CA . LEU A 1 72 ? 62.922 8.646 -45.619 1.00 49.00 72 LEU A CA 1
ATOM 591 C C . LEU A 1 72 ? 62.991 10.010 -44.905 1.00 49.00 72 LEU A C 1
ATOM 593 O O . LEU A 1 72 ? 64.091 10.415 -44.523 1.00 49.00 72 LEU A O 1
ATOM 597 N N . PRO A 1 73 ? 61.862 10.710 -44.668 1.00 47.28 73 PRO A N 1
ATOM 598 C CA . PRO A 1 73 ? 61.033 10.348 -43.518 1.00 47.28 73 PRO A CA 1
ATOM 599 C C . PRO A 1 73 ? 59.541 10.669 -43.742 1.00 47.28 73 PRO A C 1
ATOM 601 O O . PRO A 1 73 ? 59.070 11.747 -43.384 1.00 47.28 73 PRO A O 1
ATOM 604 N N . LYS A 1 74 ? 58.768 9.738 -44.309 1.00 50.03 74 LYS A N 1
ATOM 605 C CA . LYS A 1 74 ? 57.292 9.846 -44.323 1.00 50.03 74 LYS A CA 1
ATOM 606 C C . LYS A 1 74 ? 56.581 8.796 -43.467 1.00 50.03 74 LYS A C 1
ATOM 608 O O . LYS A 1 74 ? 55.504 9.082 -42.960 1.00 50.03 74 LYS A O 1
ATOM 613 N N . GLU A 1 75 ? 57.218 7.661 -43.179 1.00 52.00 75 GLU A N 1
ATOM 614 C CA . GLU A 1 75 ? 56.586 6.567 -42.419 1.00 52.00 75 GLU A CA 1
ATOM 615 C C . GLU A 1 75 ? 56.325 6.900 -40.936 1.00 52.00 75 GLU A C 1
ATOM 617 O O . GLU A 1 75 ? 55.314 6.484 -40.382 1.00 52.00 75 GLU A O 1
ATOM 622 N N . LYS A 1 76 ? 57.147 7.742 -40.290 1.00 54.19 76 LYS A N 1
ATOM 623 C CA . LYS A 1 76 ? 56.967 8.068 -38.857 1.00 54.19 76 LYS A CA 1
ATOM 624 C C . LYS A 1 76 ? 55.757 8.961 -38.549 1.00 54.19 76 LYS A C 1
ATOM 626 O O . LYS A 1 76 ? 55.331 9.020 -37.396 1.00 54.19 76 LYS A O 1
ATOM 631 N N . LEU A 1 77 ? 55.225 9.685 -39.539 1.00 53.16 77 LEU A N 1
ATOM 632 C CA . LEU A 1 77 ? 54.090 10.594 -39.337 1.00 53.16 77 LEU A CA 1
ATOM 633 C C . LEU A 1 77 ? 52.750 9.849 -39.451 1.00 53.16 77 LEU A C 1
ATOM 635 O O . LEU A 1 77 ? 51.865 10.063 -38.622 1.00 53.16 77 LEU A O 1
ATOM 639 N N . GLU A 1 78 ? 52.630 8.932 -40.415 1.00 56.56 78 GLU A N 1
ATOM 640 C CA . GLU A 1 78 ? 51.434 8.095 -40.593 1.00 56.56 78 GLU A CA 1
ATOM 641 C C . GLU A 1 78 ? 51.267 7.080 -39.455 1.00 56.56 78 GLU A C 1
ATOM 643 O O . GLU A 1 78 ? 50.158 6.893 -38.952 1.00 56.56 78 GLU A O 1
ATOM 648 N N . GLU A 1 79 ? 52.363 6.490 -38.971 1.00 59.72 79 GLU A N 1
ATOM 649 C CA . GLU A 1 79 ? 52.338 5.528 -37.864 1.00 59.72 79 GLU A CA 1
ATOM 650 C C . GLU A 1 79 ? 51.911 6.190 -36.538 1.00 59.72 79 GLU A C 1
ATOM 652 O O . GLU A 1 79 ? 51.118 5.637 -35.773 1.00 59.72 79 GLU A O 1
ATOM 657 N N . ALA A 1 80 ? 52.341 7.435 -36.296 1.00 67.25 80 ALA A N 1
ATOM 658 C CA . ALA A 1 80 ? 51.925 8.217 -35.132 1.00 67.25 80 ALA A CA 1
ATOM 659 C C . ALA A 1 80 ? 50.440 8.621 -35.184 1.00 67.25 80 ALA A C 1
ATOM 661 O O . ALA A 1 80 ? 49.770 8.670 -34.148 1.00 67.25 80 ALA A O 1
ATOM 662 N N . GLU A 1 81 ? 49.905 8.911 -36.371 1.00 71.75 81 GLU A N 1
ATOM 663 C CA . GLU A 1 81 ? 48.492 9.252 -36.547 1.00 71.75 81 GLU A CA 1
ATOM 664 C C . GLU A 1 81 ? 47.582 8.017 -36.438 1.00 71.75 81 GLU A C 1
ATOM 666 O O . GLU A 1 81 ? 46.529 8.076 -35.794 1.00 71.75 81 GLU A O 1
ATOM 671 N N . ALA A 1 82 ? 48.014 6.879 -36.988 1.00 74.00 82 ALA A N 1
ATOM 672 C CA . ALA A 1 82 ? 47.346 5.591 -36.818 1.00 74.00 82 ALA A CA 1
ATOM 673 C C . ALA A 1 82 ? 47.324 5.158 -35.342 1.00 74.00 82 ALA A C 1
ATOM 675 O O . ALA A 1 82 ? 46.281 4.739 -34.838 1.00 74.00 82 ALA A O 1
ATOM 676 N N . ASN A 1 83 ? 48.431 5.345 -34.617 1.00 79.94 83 ASN A N 1
ATOM 677 C CA . ASN A 1 83 ? 48.521 5.020 -33.194 1.00 79.94 83 ASN A CA 1
ATOM 678 C C . ASN A 1 83 ? 47.592 5.902 -32.333 1.00 79.94 83 ASN A C 1
ATOM 680 O O . ASN A 1 83 ? 46.902 5.400 -31.446 1.00 79.94 83 ASN A O 1
ATOM 684 N N . LYS A 1 84 ? 47.472 7.202 -32.648 1.00 84.00 84 LYS A N 1
ATOM 685 C CA . LYS A 1 84 ? 46.492 8.100 -32.001 1.00 84.00 84 LYS A CA 1
ATOM 686 C C . LYS A 1 84 ? 45.047 7.662 -32.254 1.00 84.00 84 LYS A C 1
ATOM 688 O O . LYS A 1 84 ? 44.245 7.636 -31.323 1.00 84.00 84 LYS A O 1
ATOM 693 N N . LYS A 1 85 ? 44.705 7.293 -33.495 1.00 86.00 85 LYS A N 1
ATOM 694 C CA . LYS A 1 85 ? 43.371 6.761 -33.838 1.00 86.00 85 LYS A CA 1
ATOM 695 C C . LYS A 1 85 ? 43.088 5.458 -33.083 1.00 86.00 85 LYS A C 1
ATOM 697 O O . LYS A 1 85 ? 41.989 5.294 -32.559 1.00 86.00 85 LYS A O 1
ATOM 702 N N . CYS A 1 86 ? 44.085 4.582 -32.962 1.00 85.56 86 CYS A N 1
ATOM 703 C CA . CYS A 1 86 ? 43.992 3.341 -32.195 1.00 85.56 86 CYS A CA 1
ATOM 704 C C . CYS A 1 86 ? 43.726 3.608 -30.701 1.00 85.56 86 CYS A C 1
ATOM 706 O O . CYS A 1 86 ? 42.797 3.037 -30.134 1.00 85.56 86 CYS A O 1
ATOM 708 N N . GLN A 1 87 ? 44.444 4.555 -30.085 1.00 89.56 87 GLN A N 1
ATOM 709 C CA . GLN A 1 87 ? 44.198 4.963 -28.694 1.00 89.56 87 GLN A CA 1
ATOM 710 C C . GLN A 1 87 ? 42.785 5.523 -28.478 1.00 89.56 87 GLN A C 1
ATOM 712 O O . GLN A 1 87 ? 42.126 5.157 -27.509 1.00 89.56 87 GLN A O 1
ATOM 717 N N . VAL A 1 88 ? 42.286 6.365 -29.390 1.00 93.12 88 VAL A N 1
ATOM 718 C CA . VAL A 1 88 ? 40.915 6.907 -29.309 1.00 93.12 88 VAL A CA 1
ATOM 719 C C . VAL A 1 88 ? 39.855 5.807 -29.431 1.00 93.12 88 VAL A C 1
ATOM 721 O O . VAL A 1 88 ? 38.798 5.892 -28.811 1.00 93.12 88 VAL A O 1
ATOM 724 N N . LEU A 1 89 ? 40.098 4.776 -30.241 1.00 92.00 89 LEU A N 1
ATOM 725 C CA . LEU A 1 89 ? 39.184 3.637 -30.337 1.00 92.00 89 LEU A CA 1
ATOM 726 C C . LEU A 1 89 ? 39.216 2.781 -29.069 1.00 92.00 89 LEU A C 1
ATOM 728 O O . LEU A 1 89 ? 38.156 2.391 -28.589 1.00 92.00 89 LEU A O 1
ATOM 732 N N . MET A 1 90 ? 40.398 2.549 -28.496 1.00 92.94 90 MET A N 1
ATOM 733 C CA . MET A 1 90 ? 40.543 1.822 -27.233 1.00 92.94 90 MET A CA 1
ATOM 734 C C . MET A 1 90 ? 39.775 2.499 -26.094 1.00 92.94 90 MET A C 1
ATOM 736 O O . MET A 1 90 ? 38.992 1.833 -25.421 1.00 92.94 90 MET A O 1
ATOM 740 N N . THR A 1 91 ? 39.894 3.822 -25.937 1.00 94.25 91 THR A N 1
ATOM 741 C CA . THR A 1 91 ? 39.153 4.549 -24.889 1.00 94.25 91 THR A CA 1
ATOM 742 C C . THR A 1 91 ? 37.639 4.498 -25.099 1.00 94.25 91 THR A C 1
ATOM 744 O O . THR A 1 91 ? 36.888 4.352 -24.138 1.00 94.25 91 THR A O 1
ATOM 747 N N . LYS A 1 92 ? 37.164 4.555 -26.352 1.00 95.00 92 LYS A N 1
ATOM 748 C CA . LYS A 1 92 ? 35.735 4.379 -26.671 1.00 95.00 92 LYS A CA 1
ATOM 749 C C . LYS A 1 92 ? 35.233 2.973 -26.349 1.00 95.00 92 LYS A C 1
ATOM 751 O O . LYS A 1 92 ? 34.112 2.832 -25.872 1.00 95.00 92 LYS A O 1
ATOM 756 N N . ILE A 1 93 ? 36.042 1.946 -26.610 1.00 95.19 93 ILE A N 1
ATOM 757 C CA . ILE A 1 93 ? 35.708 0.555 -26.276 1.00 95.19 93 ILE A CA 1
ATOM 758 C C . ILE A 1 93 ? 35.625 0.380 -24.758 1.00 95.19 93 ILE A C 1
ATOM 760 O O . ILE A 1 93 ? 34.686 -0.246 -24.272 1.00 95.19 93 ILE A O 1
ATOM 764 N N . GLU A 1 94 ? 36.571 0.944 -24.006 1.00 96.31 94 GLU A N 1
ATOM 765 C CA . GLU A 1 94 ? 36.558 0.904 -22.540 1.00 96.31 94 GLU A CA 1
ATOM 766 C C . GLU A 1 94 ? 35.335 1.621 -21.961 1.00 96.31 94 GLU A C 1
ATOM 768 O O . GLU A 1 94 ? 34.661 1.061 -21.096 1.00 96.31 94 GLU A O 1
ATOM 773 N N . LEU A 1 95 ? 34.995 2.802 -22.490 1.00 96.88 95 LEU A N 1
ATOM 774 C CA . LEU A 1 95 ? 33.786 3.531 -22.105 1.00 96.88 95 LEU A CA 1
ATOM 775 C C . LEU A 1 95 ? 32.520 2.709 -22.386 1.00 96.88 95 LEU A C 1
ATOM 777 O O . LEU A 1 95 ? 31.716 2.497 -21.484 1.00 96.88 95 LEU A O 1
ATOM 781 N N . ALA A 1 96 ? 32.377 2.175 -23.603 1.00 96.31 96 ALA A N 1
ATOM 782 C CA . ALA A 1 96 ? 31.223 1.356 -23.976 1.00 96.31 96 ALA A CA 1
ATOM 783 C C . ALA A 1 96 ? 31.116 0.078 -23.124 1.00 96.31 96 ALA A C 1
ATOM 785 O O . ALA A 1 96 ? 30.019 -0.381 -22.805 1.00 96.31 96 ALA A O 1
ATOM 786 N N . LYS A 1 97 ? 32.254 -0.503 -22.725 1.00 97.25 97 LYS A N 1
ATOM 787 C CA . LYS A 1 97 ? 32.293 -1.657 -21.822 1.00 97.25 97 LYS A CA 1
ATOM 788 C C . LYS A 1 97 ? 31.807 -1.289 -20.418 1.00 97.25 97 LYS A C 1
ATOM 790 O O . LYS A 1 97 ? 31.065 -2.072 -19.828 1.00 97.25 97 LYS A O 1
ATOM 795 N N . ALA A 1 98 ? 32.198 -0.121 -19.906 1.00 96.94 98 ALA A N 1
ATOM 796 C CA . ALA A 1 98 ? 31.722 0.382 -18.620 1.00 96.94 98 ALA A CA 1
ATOM 797 C C . ALA A 1 98 ? 30.207 0.656 -18.647 1.00 96.94 98 ALA A C 1
ATOM 799 O O . ALA A 1 98 ? 29.494 0.188 -17.762 1.00 96.94 98 ALA A O 1
ATOM 800 N N . GLU A 1 99 ? 29.701 1.304 -19.702 1.00 98.06 99 GLU A N 1
ATOM 801 C CA . GLU A 1 99 ? 28.260 1.544 -19.895 1.00 98.06 99 GLU A CA 1
ATOM 802 C C . GLU A 1 99 ? 27.464 0.231 -19.967 1.00 98.06 99 GLU A C 1
ATOM 804 O O . GLU A 1 99 ? 26.403 0.094 -19.357 1.00 98.06 99 GLU A O 1
ATOM 809 N N . LEU A 1 100 ? 27.984 -0.778 -20.676 1.00 97.25 100 LEU A N 1
ATOM 810 C CA . LEU A 1 100 ? 27.344 -2.091 -20.765 1.00 97.25 100 LEU A CA 1
ATOM 811 C C . LEU A 1 100 ? 27.315 -2.812 -19.409 1.00 97.25 100 LEU A C 1
ATOM 813 O O . LEU A 1 100 ? 26.323 -3.474 -19.082 1.00 97.25 100 LEU A O 1
ATOM 817 N N . GLN A 1 101 ? 28.382 -2.691 -18.619 1.00 97.62 101 GLN A N 1
ATOM 818 C CA . GLN A 1 101 ? 28.418 -3.243 -17.269 1.00 97.62 101 GLN A CA 1
ATOM 819 C C . GLN A 1 101 ? 27.377 -2.561 -16.374 1.00 97.62 101 GLN A C 1
ATOM 821 O O . GLN A 1 101 ? 26.580 -3.257 -15.744 1.00 97.62 101 GLN A O 1
ATOM 826 N N . GLU A 1 102 ? 27.314 -1.228 -16.389 1.00 98.06 102 GLU A N 1
ATOM 827 C CA . GLU A 1 102 ? 26.326 -0.466 -15.622 1.00 98.06 102 GLU A CA 1
ATOM 828 C C . GLU A 1 102 ? 24.891 -0.862 -16.004 1.00 98.06 102 GLU A C 1
ATOM 830 O O . GLU A 1 102 ? 24.072 -1.164 -15.135 1.00 98.06 102 GLU A O 1
ATOM 835 N N . LEU A 1 103 ? 24.586 -0.953 -17.302 1.00 97.56 103 LEU A N 1
ATOM 836 C CA . LEU A 1 103 ? 23.272 -1.400 -17.776 1.00 97.56 103 LEU A CA 1
ATOM 837 C C . LEU A 1 103 ? 22.939 -2.824 -17.320 1.00 97.56 103 LEU A C 1
ATOM 839 O O . LEU A 1 103 ? 21.783 -3.130 -17.015 1.00 97.56 103 LEU A O 1
ATOM 843 N N . THR A 1 104 ? 23.937 -3.704 -17.261 1.00 97.62 104 THR A N 1
ATOM 844 C CA . THR A 1 104 ? 23.754 -5.084 -16.795 1.00 97.62 104 THR A CA 1
ATOM 845 C C . THR A 1 104 ? 23.428 -5.125 -15.301 1.00 97.62 104 THR A C 1
ATOM 847 O O . THR A 1 104 ? 22.526 -5.861 -14.892 1.00 97.62 104 THR A O 1
ATOM 850 N N . GLU A 1 105 ? 24.098 -4.302 -14.495 1.00 98.19 105 GLU A N 1
ATOM 851 C CA . GLU A 1 105 ? 23.826 -4.151 -13.060 1.00 98.19 105 GLU A CA 1
ATOM 852 C C . GLU A 1 105 ? 22.453 -3.512 -12.800 1.00 98.19 105 GLU A C 1
ATOM 854 O O . GLU A 1 105 ? 21.676 -3.989 -11.970 1.00 98.19 105 GLU A O 1
ATOM 859 N N . GLN A 1 106 ? 22.084 -2.477 -13.556 1.00 98.31 106 GLN A N 1
ATOM 860 C CA . GLN A 1 106 ? 20.750 -1.879 -13.466 1.00 98.31 106 GLN A CA 1
ATOM 861 C C . GLN A 1 106 ? 19.657 -2.886 -13.849 1.00 98.31 106 GLN A C 1
ATOM 863 O O . GLN A 1 106 ? 18.621 -2.968 -13.184 1.00 98.31 106 GLN A O 1
ATOM 868 N N . LYS A 1 107 ? 19.891 -3.703 -14.883 1.00 98.31 107 LYS A N 1
ATOM 869 C CA . LYS A 1 107 ? 18.964 -4.760 -15.305 1.00 98.31 107 LYS A CA 1
ATOM 870 C C . LYS A 1 107 ? 18.770 -5.817 -14.218 1.00 98.31 107 LYS A C 1
ATOM 872 O O . LYS A 1 107 ? 17.631 -6.227 -13.989 1.00 98.31 107 LYS A O 1
ATOM 877 N N . SER A 1 108 ? 19.840 -6.266 -13.559 1.00 97.94 108 SER A N 1
ATOM 878 C CA . SER A 1 108 ? 19.728 -7.259 -12.482 1.00 97.94 108 SER A CA 1
ATOM 879 C C . SER A 1 108 ? 18.975 -6.693 -11.274 1.00 97.94 108 SER A C 1
ATOM 881 O O . SER A 1 108 ? 18.092 -7.367 -10.742 1.00 97.94 108 SER A O 1
ATOM 883 N N . LYS A 1 109 ? 19.224 -5.427 -10.917 1.00 98.44 109 LYS A N 1
ATOM 884 C CA . LYS A 1 109 ? 18.486 -4.714 -9.864 1.00 98.44 109 LYS A CA 1
ATOM 885 C C . LYS A 1 109 ? 16.998 -4.562 -10.187 1.00 98.44 109 LYS A C 1
ATOM 887 O O . LYS A 1 109 ? 16.151 -4.814 -9.336 1.00 98.44 109 LYS A O 1
ATOM 892 N N . LEU A 1 110 ? 16.654 -4.180 -11.416 1.00 98.38 110 LEU A N 1
ATOM 893 C CA . LEU A 1 110 ? 15.252 -4.098 -11.834 1.00 98.38 110 LEU A CA 1
ATOM 894 C C . LEU A 1 110 ? 14.578 -5.473 -11.812 1.00 98.38 110 LEU A C 1
ATOM 896 O O . LEU A 1 110 ? 13.423 -5.583 -11.405 1.00 98.38 110 LEU A O 1
ATOM 900 N N . ALA A 1 111 ? 15.290 -6.529 -12.214 1.00 98.38 111 ALA A N 1
ATOM 901 C CA . ALA A 1 111 ? 14.765 -7.888 -12.162 1.00 98.38 111 ALA A CA 1
ATOM 902 C C . ALA A 1 111 ? 14.453 -8.328 -10.722 1.00 98.38 111 ALA A C 1
ATOM 904 O O . ALA A 1 111 ? 13.384 -8.899 -10.488 1.00 98.38 111 ALA A O 1
ATOM 905 N N . SER A 1 112 ? 15.327 -8.017 -9.756 1.00 98.00 112 SER A N 1
ATOM 906 C CA . SER A 1 112 ? 15.074 -8.332 -8.345 1.00 98.00 112 SER A CA 1
ATOM 907 C C . SER A 1 112 ? 13.880 -7.544 -7.799 1.00 98.00 112 SER A C 1
ATOM 909 O O . SER A 1 112 ? 12.942 -8.150 -7.281 1.00 98.00 112 SER A O 1
ATOM 911 N N . GLN A 1 113 ? 13.827 -6.229 -8.026 1.00 98.25 113 GLN A N 1
ATOM 912 C CA . GLN A 1 113 ? 12.706 -5.379 -7.597 1.00 98.25 113 GLN A CA 1
ATOM 913 C C . GLN A 1 113 ? 11.364 -5.819 -8.198 1.00 98.25 113 GLN A C 1
ATOM 915 O O . GLN A 1 113 ? 10.331 -5.798 -7.525 1.00 98.25 113 GLN A O 1
ATOM 920 N N . ASN A 1 114 ? 11.362 -6.247 -9.463 1.00 98.25 114 ASN A N 1
ATOM 921 C CA . ASN A 1 114 ? 10.160 -6.754 -10.118 1.00 98.25 114 ASN A CA 1
ATOM 922 C C . ASN A 1 114 ? 9.693 -8.076 -9.485 1.00 98.25 114 ASN A C 1
ATOM 924 O O . ASN A 1 114 ? 8.497 -8.279 -9.273 1.00 98.25 114 ASN A O 1
ATOM 928 N N . SER A 1 115 ? 10.632 -8.960 -9.128 1.00 98.12 115 SER A N 1
ATOM 929 C CA . SER A 1 115 ? 10.312 -10.212 -8.433 1.00 98.12 115 SER A CA 1
ATOM 930 C C . SER A 1 115 ? 9.719 -9.973 -7.036 1.00 98.12 115 SER A C 1
ATOM 932 O O . SER A 1 115 ? 8.709 -10.586 -6.690 1.00 98.12 115 SER A O 1
ATOM 934 N N . GLU A 1 116 ? 10.263 -9.015 -6.282 1.00 98.44 116 GLU A N 1
ATOM 935 C CA . GLU A 1 116 ? 9.750 -8.602 -4.967 1.00 98.44 116 GLU A CA 1
ATOM 936 C C . GLU A 1 116 ? 8.354 -7.975 -5.074 1.00 98.44 116 GLU A C 1
ATOM 938 O O . GLU A 1 116 ? 7.443 -8.299 -4.305 1.00 98.44 116 GLU A O 1
ATOM 943 N N . SER A 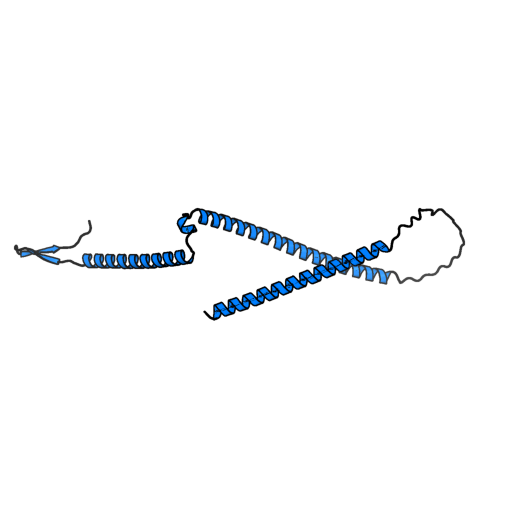1 117 ? 8.157 -7.112 -6.074 1.00 98.19 117 SER A N 1
ATOM 944 C CA . SER A 1 117 ? 6.861 -6.481 -6.344 1.00 98.19 117 SER A CA 1
ATOM 945 C C . SER A 1 117 ? 5.801 -7.529 -6.677 1.00 98.19 117 SER A C 1
ATOM 947 O O . SER A 1 117 ? 4.705 -7.501 -6.118 1.00 98.19 117 SER A O 1
ATOM 949 N N . LYS A 1 118 ? 6.142 -8.508 -7.526 1.00 98.50 118 LYS A N 1
ATOM 950 C CA . LYS A 1 118 ? 5.258 -9.630 -7.858 1.00 98.50 118 LYS A CA 1
ATOM 951 C C . LYS A 1 118 ? 4.880 -10.441 -6.617 1.00 98.50 118 LYS A C 1
ATOM 953 O O . LYS A 1 118 ? 3.698 -10.700 -6.403 1.00 98.50 118 LYS A O 1
ATOM 958 N N . GLN A 1 119 ? 5.852 -10.786 -5.773 1.00 98.31 119 GLN A N 1
ATOM 959 C CA . GLN A 1 119 ? 5.591 -11.525 -4.535 1.00 98.31 119 GLN A CA 1
ATOM 960 C C . GLN A 1 119 ? 4.666 -10.741 -3.590 1.00 98.31 119 GLN A C 1
ATOM 962 O O . GLN A 1 119 ? 3.760 -11.316 -2.982 1.00 98.31 119 GLN A O 1
ATOM 967 N N . THR A 1 120 ? 4.869 -9.427 -3.483 1.00 98.25 120 THR A N 1
ATOM 968 C CA . THR A 1 120 ? 4.031 -8.548 -2.656 1.00 98.25 120 THR A CA 1
ATOM 969 C C . THR A 1 120 ? 2.600 -8.486 -3.192 1.00 98.25 120 THR A C 1
ATOM 971 O O . THR A 1 120 ? 1.652 -8.612 -2.419 1.00 98.25 120 THR A O 1
ATOM 974 N N . LEU A 1 121 ? 2.424 -8.378 -4.512 1.00 98.06 121 LEU A N 1
ATOM 975 C CA . LEU A 1 121 ? 1.105 -8.413 -5.151 1.00 98.06 121 LEU A CA 1
ATOM 976 C C . LEU A 1 121 ? 0.384 -9.742 -4.910 1.00 98.06 121 LEU A C 1
ATOM 978 O O . LEU A 1 121 ? -0.784 -9.737 -4.539 1.00 98.06 121 LEU A O 1
ATOM 982 N N . GLU A 1 122 ? 1.073 -10.875 -5.037 1.00 97.94 122 GLU A N 1
ATOM 983 C CA . GLU A 1 122 ? 0.492 -12.195 -4.754 1.00 97.94 122 GLU A CA 1
ATOM 984 C C . GLU A 1 122 ? 0.090 -12.353 -3.277 1.00 97.94 122 GLU A C 1
ATOM 986 O O . GLU A 1 122 ? -0.898 -13.017 -2.954 1.00 97.94 122 GLU A O 1
ATOM 991 N N . GLN A 1 123 ? 0.838 -11.751 -2.348 1.00 97.88 123 GLN A N 1
ATOM 992 C CA . GLN A 1 123 ? 0.456 -11.712 -0.934 1.00 97.88 123 GLN A CA 1
ATOM 993 C C . GLN A 1 123 ? -0.778 -10.837 -0.697 1.00 97.88 123 GLN A C 1
ATOM 995 O O . GLN A 1 123 ? -1.675 -11.247 0.042 1.00 97.88 123 GLN A O 1
ATOM 1000 N N . LEU A 1 124 ? -0.835 -9.652 -1.308 1.00 96.81 124 LEU A N 1
ATOM 1001 C CA . LEU A 1 124 ? -1.986 -8.755 -1.203 1.00 96.81 124 LEU A CA 1
ATOM 1002 C C . LEU A 1 124 ? -3.235 -9.370 -1.831 1.00 96.81 124 LEU A C 1
ATOM 1004 O O . LEU A 1 124 ? -4.295 -9.298 -1.223 1.00 96.81 124 LEU A O 1
ATOM 1008 N N . GLN A 1 125 ? -3.099 -10.045 -2.971 1.00 96.75 125 GLN A N 1
ATOM 1009 C CA . GLN A 1 125 ? -4.199 -10.755 -3.614 1.00 96.75 125 GLN A CA 1
ATOM 1010 C C . GLN A 1 125 ? -4.764 -11.841 -2.695 1.00 96.75 125 GLN A C 1
ATOM 1012 O O . GLN A 1 125 ? -5.963 -11.867 -2.455 1.00 96.75 125 GLN A O 1
ATOM 1017 N N . ARG A 1 126 ? -3.906 -12.670 -2.082 1.00 96.56 126 ARG A N 1
ATOM 1018 C CA . ARG A 1 126 ? -4.360 -13.682 -1.110 1.00 96.56 126 ARG A CA 1
ATOM 1019 C C . ARG A 1 126 ? -5.081 -13.073 0.093 1.00 96.56 126 ARG A C 1
ATOM 1021 O O . ARG A 1 126 ? -6.056 -13.646 0.568 1.00 96.56 126 ARG A O 1
ATOM 1028 N N . LYS A 1 127 ? -4.607 -11.927 0.597 1.00 95.88 127 LYS A N 1
ATOM 1029 C CA . LYS A 1 127 ? -5.288 -11.196 1.679 1.00 95.88 127 LYS A CA 1
ATOM 1030 C C . LYS A 1 127 ? -6.633 -10.652 1.220 1.00 95.88 127 LYS A C 1
ATOM 1032 O O . LYS A 1 127 ? -7.603 -10.780 1.956 1.00 95.88 127 LYS A O 1
ATOM 1037 N N . LEU A 1 128 ? -6.686 -10.082 0.017 1.00 93.31 128 LEU A N 1
ATOM 1038 C CA . LEU A 1 128 ? -7.923 -9.612 -0.581 1.00 93.31 128 LEU A CA 1
ATOM 1039 C C . LEU A 1 128 ? -8.911 -10.772 -0.669 1.00 93.31 128 LEU A C 1
ATOM 1041 O O . LEU A 1 128 ? -10.013 -10.663 -0.152 1.00 93.31 128 LEU A O 1
ATOM 1045 N N . ASP A 1 129 ? -8.489 -11.909 -1.219 1.00 94.25 129 ASP A N 1
ATOM 1046 C CA . ASP A 1 129 ? -9.312 -13.103 -1.397 1.00 94.25 129 ASP A CA 1
ATOM 1047 C C . ASP A 1 129 ? -9.854 -13.663 -0.075 1.00 94.25 129 ASP A C 1
ATOM 1049 O O . ASP A 1 129 ? -10.977 -14.169 -0.067 1.00 94.25 129 ASP A O 1
ATOM 1053 N N . ALA A 1 130 ? -9.130 -13.494 1.035 1.00 96.38 130 ALA A N 1
ATOM 1054 C CA . ALA A 1 130 ? -9.570 -13.902 2.368 1.00 96.38 130 ALA A CA 1
ATOM 1055 C C . ALA A 1 130 ? -10.740 -13.071 2.929 1.00 96.38 130 ALA A C 1
ATOM 1057 O O . ALA A 1 130 ? -11.416 -13.535 3.848 1.00 96.38 130 ALA A O 1
ATOM 1058 N N . PHE A 1 131 ? -11.001 -11.866 2.406 1.00 93.75 131 PHE A N 1
ATOM 1059 C CA . PHE A 1 131 ? -12.138 -11.066 2.862 1.00 93.75 131 PHE A CA 1
ATOM 1060 C C . PHE A 1 131 ? -13.479 -11.606 2.330 1.00 93.75 131 PHE A C 1
ATOM 1062 O O . PHE A 1 131 ? -13.555 -12.060 1.180 1.00 93.75 131 PHE A O 1
ATOM 1069 N N . PRO A 1 132 ? -14.559 -11.512 3.126 1.00 94.44 132 PRO A N 1
ATOM 1070 C CA . PRO A 1 132 ? -15.916 -11.788 2.669 1.00 94.44 132 PRO A CA 1
ATOM 1071 C C . PRO A 1 132 ? -16.300 -10.961 1.425 1.00 94.44 132 PRO A C 1
ATOM 1073 O O . PRO A 1 132 ? -15.832 -9.824 1.280 1.00 94.44 132 PRO A O 1
ATOM 1076 N N . PRO A 1 133 ? -17.147 -11.497 0.525 1.00 92.88 133 PRO A N 1
ATOM 1077 C CA . PRO A 1 133 ? -17.622 -10.782 -0.662 1.00 92.88 133 PRO A CA 1
ATOM 1078 C C . PRO A 1 133 ? -18.262 -9.428 -0.345 1.00 92.88 133 PRO A C 1
ATOM 1080 O O . PRO A 1 133 ? -18.080 -8.473 -1.095 1.00 92.88 133 PRO A O 1
ATOM 1083 N N . GLU A 1 134 ? -18.964 -9.333 0.781 1.00 92.62 134 GLU A N 1
ATOM 1084 C CA . GLU A 1 134 ? -19.674 -8.135 1.221 1.00 92.62 134 GLU A CA 1
ATOM 1085 C C . GLU A 1 134 ? -18.696 -6.989 1.507 1.00 92.62 134 GLU A C 1
ATOM 1087 O O . GLU A 1 134 ? -18.926 -5.865 1.069 1.00 92.62 134 GLU A O 1
ATOM 1092 N N . LEU A 1 135 ? -17.564 -7.281 2.163 1.00 91.75 135 LEU A N 1
ATOM 1093 C CA . LEU A 1 135 ? -16.517 -6.285 2.420 1.00 91.75 135 LEU A CA 1
ATOM 1094 C C . LEU A 1 135 ? -15.788 -5.870 1.139 1.00 91.75 135 LEU A C 1
ATOM 1096 O O . LEU A 1 135 ? -15.417 -4.710 1.000 1.00 91.75 135 LEU A O 1
ATOM 1100 N N . LYS A 1 136 ? -15.598 -6.794 0.189 1.00 92.06 136 LYS A N 1
ATOM 1101 C CA . LYS A 1 136 ? -14.973 -6.492 -1.114 1.00 92.06 136 LYS A CA 1
ATOM 1102 C C . LYS A 1 136 ? -15.855 -5.620 -2.007 1.00 92.06 136 LYS A C 1
ATOM 1104 O O . LYS A 1 136 ? -15.331 -4.893 -2.844 1.00 92.06 136 LYS A O 1
ATOM 1109 N N . ALA A 1 137 ? -17.173 -5.755 -1.877 1.00 93.06 137 ALA A N 1
ATOM 1110 C CA . ALA A 1 137 ? -18.155 -5.013 -2.661 1.00 93.06 137 ALA A CA 1
ATOM 1111 C C . ALA A 1 137 ? -18.446 -3.614 -2.095 1.00 93.06 137 ALA A C 1
ATOM 1113 O O . ALA A 1 137 ? -19.063 -2.797 -2.776 1.00 93.06 137 ALA A O 1
ATOM 1114 N N . MET A 1 138 ? -18.036 -3.354 -0.854 1.00 94.00 138 MET A N 1
ATOM 1115 C CA . MET A 1 138 ? -18.260 -2.089 -0.169 1.00 94.00 138 MET A CA 1
ATOM 1116 C C . MET A 1 138 ? -17.373 -0.979 -0.747 1.00 94.00 138 MET A C 1
ATOM 1118 O O . MET A 1 138 ? -16.218 -1.214 -1.103 1.00 94.00 138 MET A O 1
ATOM 1122 N N . ASP A 1 139 ? -17.910 0.238 -0.832 1.00 95.81 139 ASP A N 1
ATOM 1123 C CA . ASP A 1 139 ? -17.131 1.407 -1.243 1.00 95.81 139 ASP A CA 1
ATOM 1124 C C . ASP A 1 139 ? -16.090 1.768 -0.169 1.00 95.81 139 ASP A C 1
ATOM 1126 O O . ASP A 1 139 ? -16.316 1.577 1.028 1.00 95.81 139 ASP A O 1
ATOM 1130 N N . ILE A 1 140 ? -14.948 2.308 -0.598 1.00 93.88 140 ILE A N 1
ATOM 1131 C CA . ILE A 1 140 ? -13.858 2.721 0.294 1.00 93.88 140 ILE A CA 1
ATOM 1132 C C . ILE A 1 140 ? -14.351 3.740 1.329 1.00 93.88 140 ILE A C 1
ATOM 1134 O O . ILE A 1 140 ? -14.006 3.620 2.500 1.00 93.88 140 ILE A O 1
ATOM 1138 N N . SER A 1 141 ? -15.192 4.696 0.926 1.00 96.38 141 SER A N 1
ATOM 1139 C CA . SER A 1 141 ? -15.756 5.701 1.836 1.00 96.38 141 SER A CA 1
ATOM 1140 C C . SER A 1 141 ? -16.608 5.066 2.937 1.00 96.38 141 SER A C 1
ATOM 1142 O O . SER A 1 141 ? -16.438 5.394 4.108 1.00 96.38 141 SER A O 1
ATOM 1144 N N . ALA A 1 142 ? -17.449 4.089 2.590 1.00 95.88 142 ALA A N 1
ATOM 1145 C CA . ALA A 1 142 ? -18.244 3.347 3.564 1.00 95.88 142 ALA A CA 1
ATOM 1146 C C . ALA A 1 142 ? -17.353 2.529 4.518 1.00 95.88 142 ALA A C 1
ATOM 1148 O O . ALA A 1 142 ? -17.574 2.540 5.726 1.00 95.88 142 ALA A O 1
ATOM 1149 N N . LEU A 1 143 ? -16.295 1.885 4.009 1.00 95.06 143 LEU A N 1
ATOM 1150 C CA . LEU A 1 143 ? -15.315 1.180 4.848 1.00 95.06 143 LEU A CA 1
ATOM 1151 C C . LEU A 1 143 ? -14.587 2.123 5.819 1.00 95.06 143 LEU A C 1
ATOM 1153 O O . LEU A 1 143 ? -14.347 1.759 6.972 1.00 95.06 143 LEU A O 1
ATOM 1157 N N . GLU A 1 144 ? -14.227 3.326 5.373 1.00 96.69 144 GLU A N 1
ATOM 1158 C CA . GLU A 1 144 ? -13.585 4.344 6.210 1.00 96.69 144 GLU A CA 1
ATOM 1159 C C . GLU A 1 144 ? -14.519 4.856 7.316 1.00 96.69 144 GLU A C 1
ATOM 1161 O O . GLU A 1 144 ? -14.082 5.030 8.461 1.00 96.69 144 GLU A O 1
ATOM 1166 N N . GLU A 1 145 ? -15.798 5.065 7.000 1.00 97.19 145 GLU A N 1
ATOM 1167 C CA . GLU A 1 145 ? -16.824 5.466 7.966 1.00 97.19 145 GLU A CA 1
ATOM 1168 C C . GLU A 1 145 ? -17.069 4.384 9.024 1.00 97.19 145 GLU A C 1
ATOM 1170 O O . GLU A 1 145 ? -16.998 4.683 10.219 1.00 97.19 145 GLU A O 1
ATOM 1175 N N . GLU A 1 146 ? -17.255 3.127 8.610 1.00 96.06 146 GLU A N 1
ATOM 1176 C CA . GLU A 1 146 ? -17.417 1.983 9.519 1.00 96.06 146 GLU A CA 1
ATOM 1177 C C . GLU A 1 146 ? -16.188 1.800 10.416 1.00 96.06 146 GLU A C 1
ATOM 1179 O O . GLU A 1 146 ? -16.298 1.635 11.632 1.00 96.06 146 GLU A O 1
ATOM 1184 N N . HIS A 1 147 ? -14.984 1.909 9.851 1.00 96.12 147 HIS A N 1
ATOM 1185 C CA . HIS A 1 147 ? -13.754 1.836 10.635 1.00 96.12 147 HIS A CA 1
ATOM 1186 C C . HIS A 1 147 ? -13.677 2.953 11.687 1.00 96.12 147 HIS A C 1
ATOM 1188 O O . HIS A 1 147 ? -13.269 2.718 12.828 1.00 96.12 147 HIS A O 1
ATOM 1194 N N . LYS A 1 148 ? -14.096 4.173 11.335 1.00 98.19 148 LYS A N 1
ATOM 1195 C CA . LYS A 1 148 ? -14.150 5.297 12.277 1.00 98.19 148 LYS A CA 1
ATOM 1196 C C . LYS A 1 148 ? -15.200 5.076 13.369 1.00 98.19 148 LYS A C 1
ATOM 1198 O O . LYS A 1 148 ? -14.915 5.384 14.529 1.00 98.19 148 LYS A O 1
ATOM 1203 N N . ALA A 1 149 ? -16.368 4.538 13.019 1.00 98.06 149 ALA A N 1
ATOM 1204 C CA . ALA A 1 149 ? -17.404 4.168 13.980 1.00 98.06 149 ALA A CA 1
ATOM 1205 C C . ALA A 1 149 ? -16.875 3.124 14.978 1.00 98.06 149 ALA A C 1
ATOM 1207 O O . ALA A 1 149 ? -16.901 3.367 16.182 1.00 98.06 149 ALA A O 1
ATOM 1208 N N . LEU A 1 150 ? -16.238 2.056 14.489 1.00 98.06 150 LEU A N 1
ATOM 1209 C CA . LEU A 1 150 ? -15.629 1.017 15.328 1.00 98.06 150 LEU A CA 1
ATOM 1210 C C . LEU A 1 150 ? -14.539 1.555 16.265 1.00 98.06 150 LEU A C 1
ATOM 1212 O O . LEU A 1 150 ? -14.434 1.118 17.412 1.00 98.06 150 LEU A O 1
ATOM 1216 N N . ILE A 1 151 ? -13.715 2.506 15.810 1.00 98.44 151 ILE A N 1
ATOM 1217 C CA . ILE A 1 151 ? -12.726 3.161 16.682 1.00 98.44 151 ILE A CA 1
ATOM 1218 C C . ILE A 1 151 ? -13.420 3.939 17.804 1.00 98.44 151 ILE A C 1
ATOM 1220 O O . ILE A 1 151 ? -12.963 3.893 18.949 1.00 98.44 151 ILE A O 1
ATOM 1224 N N . SER A 1 152 ? -14.500 4.652 17.483 1.00 98.19 152 SER A N 1
ATOM 1225 C CA . SER A 1 152 ? -15.282 5.403 18.467 1.00 98.19 152 SER A CA 1
ATOM 1226 C C . SER A 1 152 ? -15.930 4.473 19.491 1.00 98.19 152 SER A C 1
ATOM 1228 O O . SER A 1 152 ? -15.810 4.711 20.693 1.00 98.19 152 SER A O 1
ATOM 1230 N N . ASP A 1 153 ? -16.546 3.385 19.031 1.00 98.56 153 ASP A N 1
ATOM 1231 C CA . ASP A 1 153 ? -17.176 2.388 19.897 1.00 98.56 153 ASP A CA 1
ATOM 1232 C C . ASP A 1 153 ? -16.148 1.745 20.823 1.00 98.56 153 ASP A C 1
ATOM 1234 O O . ASP A 1 153 ? -16.333 1.725 22.039 1.00 98.56 153 ASP A O 1
ATOM 1238 N N . LYS A 1 154 ? -14.993 1.342 20.280 1.00 98.31 154 LYS A N 1
ATOM 1239 C CA . LYS A 1 154 ? -13.876 0.818 21.073 1.00 98.31 154 LYS A CA 1
ATOM 1240 C C . LYS A 1 154 ? -13.418 1.806 22.148 1.00 98.31 154 LYS A C 1
ATOM 1242 O O . LYS A 1 154 ? -13.121 1.395 23.269 1.00 98.31 154 LYS A O 1
ATOM 1247 N N . ALA A 1 155 ? -13.328 3.096 21.827 1.00 98.19 155 ALA A N 1
ATOM 1248 C CA . ALA A 1 155 ? -12.971 4.113 22.814 1.00 98.19 155 ALA A CA 1
ATOM 1249 C C . ALA A 1 155 ? -14.038 4.218 23.918 1.00 98.19 155 ALA A C 1
ATOM 1251 O O . ALA A 1 155 ? -13.690 4.251 25.100 1.00 98.19 155 ALA A O 1
ATOM 1252 N N . GLY A 1 156 ? -15.320 4.195 23.542 1.00 97.94 156 GLY A N 1
ATOM 1253 C CA . GLY A 1 156 ? -16.442 4.174 24.479 1.00 97.94 156 GLY A CA 1
ATOM 1254 C C . GLY A 1 156 ? -16.426 2.953 25.401 1.00 97.94 156 GLY A C 1
ATOM 1255 O O . GLY A 1 156 ? -16.567 3.101 26.617 1.00 97.94 156 GLY A O 1
ATOM 1256 N N . GLU A 1 157 ? -16.177 1.761 24.856 1.00 98.38 157 GLU A N 1
ATOM 1257 C CA . GLU A 1 157 ? -16.041 0.522 25.630 1.00 98.38 157 GLU A CA 1
ATOM 1258 C C . GLU A 1 157 ? -14.885 0.598 26.631 1.00 98.38 157 GLU A C 1
ATOM 1260 O O . GLU A 1 157 ? -15.051 0.227 27.794 1.00 98.38 157 GLU A O 1
ATOM 1265 N N . ILE A 1 158 ? -13.731 1.134 26.219 1.00 98.31 158 ILE A N 1
ATOM 1266 C CA . ILE A 1 158 ? -12.581 1.328 27.113 1.00 98.31 158 ILE A CA 1
ATOM 1267 C C . ILE A 1 158 ? -12.947 2.272 28.265 1.00 98.31 158 ILE A C 1
ATOM 1269 O O . ILE A 1 158 ? -12.667 1.952 29.422 1.00 98.31 158 ILE A O 1
ATOM 1273 N N . SER A 1 159 ? -13.600 3.402 27.982 1.00 98.06 159 SER A N 1
ATOM 1274 C CA . SER A 1 159 ? -14.039 4.340 29.023 1.00 98.06 159 SER A CA 1
ATOM 1275 C C . SER A 1 159 ? -15.063 3.715 29.971 1.00 98.06 159 SER A C 1
ATOM 1277 O O . SER A 1 159 ? -14.991 3.911 31.186 1.00 98.06 159 SER A O 1
ATOM 1279 N N . TYR A 1 160 ? -15.994 2.919 29.444 1.00 98.38 160 TYR A N 1
ATOM 1280 C CA . TYR A 1 160 ? -16.955 2.201 30.270 1.00 98.38 160 TYR A CA 1
ATOM 1281 C C . TYR A 1 160 ? -16.265 1.184 31.189 1.00 98.38 160 TYR A C 1
ATOM 1283 O O . TYR A 1 160 ? -16.525 1.182 32.395 1.00 98.38 160 TYR A O 1
ATOM 1291 N N . LEU A 1 161 ? -15.336 0.381 30.662 1.00 98.00 161 LEU A N 1
ATOM 1292 C CA . LEU A 1 161 ? -14.556 -0.576 31.453 1.00 98.00 161 LEU A CA 1
ATOM 1293 C C . LEU A 1 161 ? -13.750 0.114 32.560 1.00 98.00 161 LEU A C 1
ATOM 1295 O O . LEU A 1 161 ? -13.755 -0.355 33.699 1.00 98.00 161 LEU A O 1
ATOM 1299 N N . GLN A 1 162 ? -13.124 1.254 32.262 1.00 98.12 162 GLN A N 1
ATOM 1300 C CA . GLN A 1 162 ? -12.432 2.067 33.267 1.00 98.12 162 GLN A CA 1
ATOM 1301 C C . GLN A 1 162 ? -13.392 2.535 34.368 1.00 98.12 162 GLN A C 1
ATOM 1303 O O . GLN A 1 162 ? -13.099 2.356 35.549 1.00 98.12 162 GLN A O 1
ATOM 1308 N N . SER A 1 163 ? -14.580 3.026 34.001 1.00 98.06 163 SER A N 1
ATOM 1309 C CA . SER A 1 163 ? -15.590 3.460 34.979 1.00 98.06 163 SER A CA 1
ATOM 1310 C C . SER A 1 163 ? -16.071 2.321 35.892 1.00 98.06 163 SER A C 1
ATOM 1312 O O . SER A 1 163 ? -16.316 2.521 37.085 1.00 98.06 163 SER A O 1
ATOM 1314 N N . LEU A 1 164 ? -16.187 1.101 35.355 1.00 96.81 164 LEU A N 1
ATOM 1315 C CA . LEU A 1 164 ? -16.534 -0.078 36.145 1.00 96.81 164 LEU A CA 1
ATOM 1316 C C . LEU A 1 164 ? -15.414 -0.436 37.116 1.00 96.81 164 LEU A C 1
ATOM 1318 O O . LEU A 1 164 ? -15.687 -0.755 38.272 1.00 96.81 164 LEU A O 1
ATOM 1322 N N . GLN A 1 165 ? -14.164 -0.356 36.666 1.00 95.50 165 GLN A N 1
ATOM 1323 C CA . GLN A 1 165 ? -13.011 -0.634 37.509 1.00 95.50 165 GLN A CA 1
ATOM 1324 C C . GLN A 1 165 ? -12.887 0.375 38.656 1.00 95.50 165 GLN A C 1
ATOM 1326 O O . GLN A 1 165 ? -12.664 -0.029 39.797 1.00 95.50 165 GLN A O 1
ATOM 1331 N N . GLU A 1 166 ? -13.128 1.659 38.389 1.00 94.56 166 GLU A N 1
ATOM 1332 C CA . GLU A 1 166 ? -13.202 2.698 39.423 1.00 94.56 166 GLU A CA 1
ATOM 1333 C C . GLU A 1 166 ? -14.305 2.409 40.447 1.00 94.56 166 GLU A C 1
ATOM 1335 O O . GLU A 1 166 ? -14.068 2.494 41.652 1.00 94.56 166 GLU A O 1
ATOM 1340 N N . ARG A 1 167 ? -15.501 2.004 39.996 1.00 92.00 167 ARG A N 1
ATOM 1341 C CA . ARG A 1 167 ? -16.600 1.619 40.902 1.00 92.00 167 ARG A CA 1
ATOM 1342 C C . ARG A 1 167 ? -16.257 0.405 41.753 1.00 92.00 167 ARG A C 1
ATOM 1344 O O . ARG A 1 167 ? -16.571 0.390 42.939 1.00 92.00 167 ARG A O 1
ATOM 1351 N N . ILE A 1 168 ? -15.623 -0.608 41.168 1.00 88.75 168 ILE A N 1
ATOM 1352 C CA . ILE A 1 168 ? -15.162 -1.783 41.915 1.00 88.75 168 ILE A CA 1
ATOM 1353 C C . ILE A 1 168 ? -14.175 -1.354 43.005 1.00 88.75 168 ILE A C 1
ATOM 1355 O O . ILE A 1 168 ? -14.284 -1.818 44.138 1.00 88.75 168 ILE A O 1
ATOM 1359 N N . GLU A 1 169 ? -13.248 -0.450 42.692 1.00 88.44 169 GLU A N 1
ATOM 1360 C CA . GLU A 1 169 ? -12.269 0.035 43.664 1.00 88.44 169 GLU A CA 1
ATOM 1361 C C . GLU A 1 169 ? -12.921 0.853 44.787 1.00 88.44 169 GLU A C 1
ATOM 1363 O O . GLU A 1 169 ? -12.610 0.651 45.960 1.00 88.44 169 GLU A O 1
ATOM 1368 N N . GLN A 1 170 ? -13.907 1.693 44.458 1.00 86.88 170 GLN A N 1
ATOM 1369 C CA . GLN A 1 170 ? -14.716 2.390 45.461 1.00 86.88 170 GLN A CA 1
ATOM 1370 C C . GLN A 1 170 ? -15.420 1.406 46.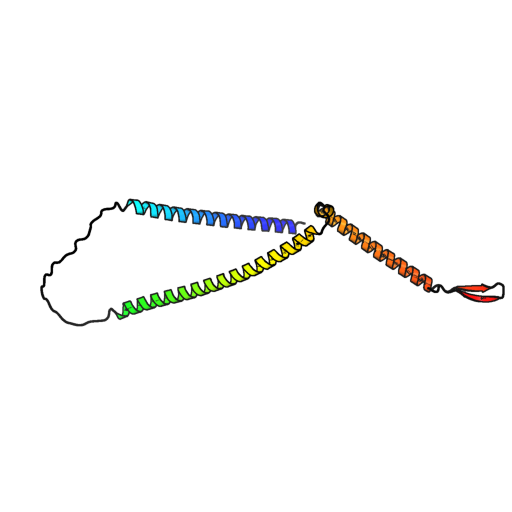401 1.00 86.88 170 GLN A C 1
ATOM 1372 O O . GLN A 1 170 ? -15.373 1.594 47.613 1.00 86.88 170 GLN A O 1
ATOM 1377 N N . LEU A 1 171 ? -16.030 0.343 45.864 1.00 83.94 171 LEU A N 1
ATOM 1378 C CA . LEU A 1 171 ? -16.729 -0.669 46.661 1.00 83.94 171 LEU A CA 1
ATOM 1379 C C . LEU A 1 171 ? -15.789 -1.439 47.599 1.00 83.94 171 LEU A C 1
ATOM 1381 O O . LEU A 1 171 ? -16.179 -1.720 48.730 1.00 83.94 171 LEU A O 1
ATOM 1385 N N . LYS A 1 172 ? -14.551 -1.736 47.181 1.00 78.75 172 LYS A N 1
ATOM 1386 C CA . LYS A 1 172 ? -13.538 -2.348 48.065 1.00 78.75 172 LYS A CA 1
ATOM 1387 C C . LYS A 1 172 ? -13.170 -1.451 49.249 1.00 78.75 172 LYS A C 1
ATOM 1389 O O . LYS A 1 172 ? -12.831 -1.956 50.313 1.00 78.75 172 LYS A O 1
ATOM 1394 N N . GLY A 1 173 ? -13.233 -0.131 49.070 1.00 72.12 173 GLY A N 1
ATOM 1395 C CA . GLY A 1 173 ? -12.964 0.846 50.126 1.00 72.12 173 GLY A CA 1
ATOM 1396 C C . GLY A 1 173 ? -14.095 1.004 51.148 1.00 72.12 173 GLY A C 1
ATOM 1397 O O . GLY A 1 173 ? -13.893 1.649 52.178 1.00 72.12 173 GLY A O 1
ATOM 1398 N N . ILE A 1 174 ? -15.281 0.434 50.899 1.00 72.88 174 ILE A N 1
ATOM 1399 C CA . ILE A 1 174 ? -16.423 0.534 51.814 1.00 72.88 174 ILE A CA 1
ATOM 1400 C C . ILE A 1 174 ? -16.292 -0.532 52.906 1.00 72.88 174 ILE A C 1
ATOM 1402 O O . ILE A 1 174 ? -16.485 -1.723 52.673 1.00 72.88 174 ILE A O 1
ATOM 1406 N N . SER A 1 175 ? -16.017 -0.073 54.127 1.00 72.62 175 SER A N 1
ATOM 1407 C CA . SER A 1 175 ? -16.098 -0.867 55.355 1.00 72.62 175 SER A CA 1
ATOM 1408 C C . SER A 1 175 ? -17.114 -0.203 56.279 1.00 72.62 175 SER A C 1
ATOM 1410 O O . SER A 1 175 ? -16.910 0.950 56.673 1.00 72.62 175 SER A O 1
ATOM 1412 N N . GLN A 1 176 ? -18.182 -0.911 56.643 1.00 73.69 176 GLN A N 1
ATOM 1413 C CA . GLN A 1 176 ? -19.209 -0.377 57.537 1.00 73.69 176 GLN A CA 1
ATOM 1414 C C . GLN A 1 176 ? -19.249 -1.173 58.839 1.00 73.69 176 GLN A C 1
ATOM 1416 O O . GLN A 1 176 ? -19.316 -2.403 58.823 1.00 73.69 176 GLN A O 1
ATOM 1421 N N . SER A 1 177 ? -19.208 -0.469 59.972 1.00 79.50 177 SER A N 1
ATOM 1422 C CA . SER A 1 177 ? -19.470 -1.064 61.278 1.00 79.50 177 SER A CA 1
ATOM 1423 C C . SER A 1 177 ? -20.974 -1.086 61.540 1.00 79.50 177 SER A C 1
ATOM 1425 O O . SER A 1 177 ? -21.667 -0.073 61.428 1.00 79.50 177 SER A O 1
ATOM 1427 N N . VAL A 1 178 ? -21.493 -2.263 61.872 1.00 82.88 178 VAL A N 1
ATOM 1428 C CA . VAL A 1 178 ? -22.906 -2.487 62.178 1.00 82.88 178 VAL A CA 1
ATOM 1429 C C . VAL A 1 178 ? -23.022 -2.898 63.639 1.00 82.88 178 VAL A C 1
ATOM 1431 O O . VAL A 1 178 ? -22.392 -3.865 64.068 1.00 82.88 178 VAL A O 1
ATOM 1434 N N . LYS A 1 179 ? -23.832 -2.162 64.407 1.00 86.56 179 LYS A N 1
ATOM 1435 C CA . LYS A 1 179 ? -24.167 -2.513 65.792 1.00 86.56 179 LYS A CA 1
ATOM 1436 C C . LYS A 1 179 ? -25.321 -3.503 65.829 1.00 86.56 179 LYS A C 1
ATOM 1438 O O . LYS A 1 179 ? -26.413 -3.211 65.346 1.00 86.56 179 LYS A O 1
ATOM 1443 N N . CYS A 1 180 ? -25.083 -4.647 66.454 1.00 86.75 180 CYS A N 1
ATOM 1444 C CA . CYS A 1 180 ? -26.115 -5.599 66.835 1.00 86.75 180 CYS A CA 1
ATOM 1445 C C . CYS A 1 180 ? -26.987 -5.015 67.954 1.00 86.75 180 CYS A C 1
ATOM 1447 O O . CYS A 1 180 ? -26.500 -4.296 68.826 1.00 86.75 180 CYS A O 1
ATOM 1449 N N . ALA A 1 181 ? -28.264 -5.404 68.001 1.00 84.12 181 ALA A N 1
ATOM 1450 C CA . ALA A 1 181 ? -29.149 -5.106 69.133 1.00 84.12 181 ALA A CA 1
ATOM 1451 C C . ALA A 1 181 ? -28.616 -5.659 70.476 1.00 84.12 181 ALA A C 1
ATOM 1453 O O . ALA A 1 181 ? -28.999 -5.187 71.540 1.00 84.12 181 ALA A O 1
ATOM 1454 N N . CYS A 1 182 ? -27.703 -6.632 70.413 1.00 90.06 182 CYS A N 1
ATOM 1455 C CA . CYS A 1 182 ? -26.963 -7.205 71.531 1.00 90.06 182 CYS A CA 1
ATOM 1456 C C . CYS A 1 182 ? -25.774 -6.352 72.024 1.00 90.06 182 CYS A C 1
ATOM 1458 O O . CYS A 1 182 ? -25.163 -6.697 73.030 1.00 90.06 182 CYS A O 1
ATOM 1460 N N . GLY A 1 183 ? -25.443 -5.247 71.344 1.00 85.81 183 GLY A N 1
ATOM 1461 C CA . GLY A 1 183 ? -24.355 -4.332 71.713 1.00 85.81 183 GLY A CA 1
ATOM 1462 C C . GLY A 1 183 ? -23.006 -4.613 71.040 1.00 85.81 183 GLY A C 1
ATOM 1463 O O . GLY A 1 183 ? -22.120 -3.766 71.109 1.00 85.81 183 GLY A O 1
ATOM 1464 N N . GLU A 1 184 ? -22.850 -5.749 70.357 1.00 89.06 184 GLU A N 1
ATOM 1465 C CA . GLU A 1 184 ? -21.635 -6.079 69.601 1.00 89.06 184 GLU A CA 1
ATOM 1466 C C . GLU A 1 184 ? -21.543 -5.294 68.281 1.00 89.06 184 GLU A C 1
ATOM 1468 O O . GLU A 1 184 ? -22.546 -5.088 67.592 1.00 89.06 184 GLU A O 1
ATOM 1473 N N . GLU A 1 185 ? -20.333 -4.866 67.914 1.00 90.00 185 GLU A N 1
ATOM 1474 C CA . GLU A 1 185 ? -20.034 -4.216 66.633 1.00 90.00 185 GLU A CA 1
ATOM 1475 C C . GLU A 1 185 ? -19.371 -5.201 65.666 1.00 90.00 185 GLU A C 1
ATOM 1477 O O . GLU A 1 185 ? -18.372 -5.839 65.997 1.00 90.00 185 GLU A O 1
ATOM 1482 N N . TYR A 1 186 ? -19.890 -5.272 64.441 1.00 83.06 186 TYR A N 1
ATOM 1483 C CA . TYR A 1 186 ? -19.355 -6.101 63.365 1.00 83.06 186 TYR A CA 1
ATOM 1484 C C . TYR A 1 186 ? -18.863 -5.221 62.223 1.00 83.06 186 TYR A C 1
ATOM 1486 O O . TYR A 1 186 ? -19.593 -4.346 61.760 1.00 83.06 186 TYR A O 1
ATOM 1494 N N . LYS A 1 187 ? -17.644 -5.467 61.736 1.00 83.38 187 LYS A N 1
ATOM 1495 C CA . LYS A 1 187 ? -17.117 -4.812 60.536 1.00 83.38 187 LYS A CA 1
ATOM 1496 C C . LYS A 1 187 ? -17.483 -5.645 59.311 1.00 83.38 187 LYS A C 1
ATOM 1498 O O . LYS A 1 187 ? -17.057 -6.792 59.198 1.00 83.38 187 LYS A O 1
ATOM 1503 N N . VAL A 1 188 ? -18.280 -5.075 58.414 1.00 78.44 188 VAL A N 1
ATOM 1504 C CA . VAL A 1 188 ? -18.662 -5.715 57.153 1.00 78.44 188 VAL A CA 1
ATOM 1505 C C . VAL A 1 188 ? -17.748 -5.198 56.050 1.00 78.44 188 VAL A C 1
ATOM 1507 O O . VAL A 1 188 ? -17.650 -3.988 55.835 1.00 78.44 188 VAL A O 1
ATOM 1510 N N . GLU A 1 189 ? -17.086 -6.123 55.361 1.00 74.69 189 GLU A N 1
ATOM 1511 C CA . GLU A 1 189 ? -16.211 -5.862 54.217 1.00 74.69 189 GLU A CA 1
ATOM 1512 C C . GLU A 1 189 ? -16.687 -6.695 53.021 1.00 74.69 189 GLU A C 1
ATOM 1514 O O . GLU A 1 189 ? -17.134 -7.835 53.180 1.00 74.69 189 GLU A O 1
ATOM 1519 N N . ILE A 1 190 ? -16.600 -6.137 51.813 1.00 72.44 190 ILE A N 1
ATOM 1520 C CA . ILE A 1 190 ? -16.906 -6.875 50.585 1.00 72.44 190 ILE A CA 1
ATOM 1521 C C . ILE A 1 190 ? -15.662 -7.681 50.196 1.00 72.44 190 ILE A C 1
ATOM 1523 O O . ILE A 1 190 ? -14.696 -7.133 49.670 1.00 72.44 190 ILE A O 1
ATOM 1527 N N . VAL A 1 191 ? -15.687 -8.992 50.453 1.00 64.88 191 VAL A N 1
ATOM 1528 C CA . VAL A 1 191 ? -14.593 -9.917 50.112 1.00 64.88 191 VAL A CA 1
ATOM 1529 C C . VAL A 1 191 ? -14.932 -10.653 48.812 1.00 64.88 191 VAL A C 1
ATOM 1531 O O . VAL A 1 191 ? -15.980 -11.294 48.718 1.00 64.88 191 VAL A O 1
ATOM 1534 N N . GLN A 1 192 ? -14.063 -10.566 47.799 1.00 61.50 192 GLN A N 1
ATOM 1535 C CA . GLN A 1 192 ? -14.190 -11.372 46.577 1.00 61.50 192 GLN A CA 1
ATOM 1536 C C . GLN A 1 192 ? -13.837 -12.838 46.884 1.00 61.50 192 GLN A C 1
ATOM 1538 O O . GLN A 1 192 ? -12.800 -13.105 47.489 1.00 61.50 192 GLN A O 1
ATOM 1543 N N . LYS A 1 193 ? -14.724 -13.764 46.497 1.00 51.59 193 LYS A N 1
ATOM 1544 C CA . LYS A 1 193 ? -14.507 -15.219 46.561 1.00 51.59 193 LYS A CA 1
ATOM 1545 C C . LYS A 1 193 ? -13.683 -15.714 45.382 1.00 51.59 193 LYS A C 1
ATOM 1547 O O . LYS A 1 193 ? -13.908 -15.190 44.270 1.00 51.59 193 LYS A O 1
#

Radius of gyration: 46.66 Å; chains: 1; bounding box: 98×40×143 Å

Organism: Amborella trichopoda (NCBI:txid13333)

Foldseek 3Di:
DVVVVVVVVVVVVVVVVVVVVVVVVVVVVVVVVVVVVVVVVVVVVPDDDDDDDDDDDDDDDDDDDDDDDDDDDDVVVVVVVVVVVVVVVVVVVVVVVVVVVVVVVVVVVVVVVVVVVVVVVVVVVVVLVPDDPVVNPDDPVVVVVVVVVVVVVVVVVVVVVVVVVVVVVVLQVDWDWDADPVGDIDIDGDDDD

Secondary structure (DSSP, 8-state):
-HHHHHHHHHHHHHHHHHHHHHHHHHHHHHHHHHHHHHHHHHHHTT---------------------------SHHHHHHHHHHHHHHHHHHHHHHHHHHHHHHHHHHHHHHHHHHHHHHHHHHHHHHHHS-HHHHHS-HHHHHHHHHHHHHHHHHHHHHHHHHHHHHHHHHT-EEEEE-TTS-EEEEE----

pLDDT: mean 81.61, std 21.51, range [28.25, 98.56]